Protein AF-A0A6G3UIH2-F1 (afdb_monomer)

Radius of gyration: 20.32 Å; Cα contacts (8 Å, |Δi|>4): 307; chains: 1; bounding box: 56×36×64 Å

Secondary structure (DSSP, 8-state):
---HHHHHHHHHHHHHHHTTS-SEEEEEEEE----SGGGTT--S---EEEEEEEE-TT--BHHHHHHHHHHHHHHHHTTTTS-HHHHHHHH-----TTS-SS-SEEEEEEE--STTSPEEETTEEE----PPPSS-SSSEEEEEEEEE-TT--EEEEEEEEEE-TTT--HHHHHHHHHHHHHHHHHHHH-TTSB--HHHHS-HHHHHHHHHHHHHHHHHHHHHHHHHHHHT-

Sequence (232 aa):
GASMLMVLQAALALALRAAGCGERVAVGTPVAGRDDEALGALVGFFVNTLVLPTDTSGDPAFAELLERVRDTDFAAYAHQGLPFDLLVEHLNPPRTPGVHPLFQTMLTLVTAAPDDAPFPFGGLTGRFRADGPATTKFDLTAACVEHRDADGTPTGLDLGLEYARDVLDEATARLLLGSLERALRAAAEEPEAPIADAALLGPDDRRSLDERRERVAALAARQAADAEAAAR

Foldseek 3Di:
DFDPLLLLVLLLLLLCVLLPVNQKAKEKEKDQQPPDPVCPPDDDRRIAIFIQIQGRPPLAFLLVSSVVSRVRVVVRVVVRNDHPVVVCVVVVADDDPPADRRHQEYEYEDEDDVQQDFDDDDPDTDHDDPPDDPDDPGQKYWYKYFYADPVRHTDDMDTDIDHDCVNDDPLVRVLSRQLSVQSSVSCVPPRRDRDDSCSSGPPVRNVVSVVVVVVVVVVVVVVVVVVVVVVD

Solvent-accessible surface area (backbone atoms only — not comparable to full-atom values): 13387 Å² total; per-residue (Å²): 140,80,54,72,64,44,53,51,48,47,18,44,48,51,21,40,31,51,74,66,64,45,48,62,41,43,35,29,34,76,40,68,64,55,88,50,77,86,47,70,86,58,91,75,94,44,69,34,52,48,73,46,71,39,70,58,63,85,56,44,20,45,52,59,37,41,51,54,39,44,56,47,47,53,58,45,59,77,48,59,86,56,54,43,69,59,53,49,62,70,68,57,59,84,87,49,92,98,55,62,79,82,40,51,35,37,46,47,78,44,68,58,64,72,56,74,46,74,41,80,55,87,97,45,75,42,62,67,78,81,72,74,77,94,67,65,94,42,57,31,31,42,44,32,35,39,34,52,50,98,89,64,50,79,74,51,72,49,83,42,79,48,54,28,74,93,81,43,52,71,69,60,52,52,52,43,51,53,9,26,52,42,36,49,49,40,49,74,76,45,27,82,45,60,59,55,50,67,77,38,40,51,75,66,58,48,50,54,50,50,55,49,52,54,52,52,53,53,50,52,54,49,53,52,51,52,53,55,59,74,74,108

pLDDT: mean 90.2, std 8.67, range [55.06, 98.56]

Mean predicted aligned error: 6.24 Å

Nearest PDB structures (foldseek):
  6ozv-assembly1_A  TM=8.732E-01  e=2.044E-16  Eleftheria terrae
  6p4u-assembly1_A  TM=8.595E-01  e=8.125E-16  Eleftheria terrae
  6p3i-assembly1_A  TM=8.662E-01  e=1.620E-15  Eleftheria terrae
  6oyf-assembly1_A  TM=8.272E-01  e=4.620E-16  Eleftheria terrae
  8qnf-assembly1_A  TM=8.415E-01  e=4.793E-14  Streptomyces regensis

Structure (mmCIF, N/CA/C/O backbone):
data_AF-A0A6G3UIH2-F1
#
_entry.id   AF-A0A6G3UIH2-F1
#
loop_
_atom_site.group_PDB
_atom_site.id
_atom_site.type_symbol
_atom_site.label_atom_id
_atom_site.label_alt_id
_atom_site.label_comp_id
_atom_site.label_asym_id
_atom_site.label_entity_id
_atom_site.label_seq_id
_atom_site.pdbx_PDB_ins_code
_atom_site.Cartn_x
_atom_site.Cartn_y
_atom_site.Cartn_z
_atom_site.occupancy
_atom_site.B_iso_or_equiv
_atom_site.auth_seq_id
_atom_site.auth_comp_id
_atom_site.auth_asym_id
_atom_site.auth_atom_id
_atom_site.pdbx_PDB_model_num
ATOM 1 N N . GLY A 1 1 ? 17.680 -11.290 -5.704 1.00 77.06 1 GLY A N 1
ATOM 2 C CA . GLY A 1 1 ? 17.342 -9.885 -5.986 1.00 77.06 1 GLY A CA 1
ATOM 3 C C . GLY A 1 1 ? 15.864 -9.677 -5.748 1.00 77.06 1 GLY A C 1
ATOM 4 O O . GLY A 1 1 ? 15.120 -10.641 -5.905 1.00 77.06 1 GLY A O 1
ATOM 5 N N . ALA A 1 2 ? 15.474 -8.472 -5.341 1.00 92.31 2 ALA A N 1
ATOM 6 C CA . ALA A 1 2 ? 14.085 -8.045 -5.172 1.00 92.31 2 ALA A CA 1
ATOM 7 C C . ALA A 1 2 ? 13.686 -7.083 -6.305 1.00 92.31 2 ALA A C 1
ATOM 9 O O . ALA A 1 2 ? 14.562 -6.486 -6.935 1.00 92.31 2 ALA A O 1
ATOM 10 N N . SER A 1 3 ? 12.388 -6.959 -6.587 1.00 94.69 3 SER A N 1
ATOM 11 C CA . SER A 1 3 ? 11.860 -6.007 -7.573 1.00 94.69 3 SER A CA 1
ATOM 12 C C . SER A 1 3 ? 11.557 -4.645 -6.934 1.00 94.69 3 SER A C 1
ATOM 14 O O . SER A 1 3 ? 11.437 -4.534 -5.715 1.00 94.69 3 SER A O 1
ATOM 16 N N . MET A 1 4 ? 11.376 -3.605 -7.756 1.00 95.94 4 MET A N 1
ATOM 17 C CA . MET A 1 4 ? 10.928 -2.291 -7.272 1.00 95.94 4 MET A CA 1
ATOM 18 C C . MET A 1 4 ? 9.543 -2.360 -6.604 1.00 95.94 4 MET A C 1
ATOM 20 O O . MET A 1 4 ? 9.305 -1.680 -5.612 1.00 95.94 4 MET A O 1
ATOM 24 N N . LEU A 1 5 ? 8.649 -3.231 -7.089 1.00 96.88 5 LEU A N 1
ATOM 25 C CA . LEU A 1 5 ? 7.345 -3.454 -6.458 1.00 96.88 5 LEU A CA 1
ATOM 26 C C . LEU A 1 5 ? 7.498 -3.989 -5.024 1.00 96.88 5 LEU A C 1
ATOM 28 O O . LEU A 1 5 ? 6.835 -3.484 -4.126 1.00 96.88 5 LEU A O 1
ATOM 32 N N . MET A 1 6 ? 8.419 -4.935 -4.794 1.00 98.12 6 MET A N 1
ATOM 33 C CA . MET A 1 6 ? 8.710 -5.467 -3.452 1.00 98.12 6 MET A CA 1
ATOM 34 C C . MET A 1 6 ? 9.247 -4.372 -2.513 1.00 98.12 6 MET A C 1
ATOM 36 O O . MET A 1 6 ? 8.866 -4.309 -1.346 1.00 98.12 6 MET A O 1
ATOM 40 N N . VAL A 1 7 ? 10.099 -3.474 -3.022 1.00 98.00 7 VAL A N 1
ATOM 41 C CA . VAL A 1 7 ? 10.613 -2.319 -2.259 1.00 98.00 7 VAL A CA 1
ATOM 42 C C . VAL A 1 7 ? 9.475 -1.365 -1.884 1.00 98.00 7 VAL A C 1
ATOM 44 O O . VAL A 1 7 ? 9.349 -0.976 -0.722 1.00 98.00 7 VAL A O 1
ATOM 47 N N . LEU A 1 8 ? 8.608 -1.030 -2.841 1.00 98.38 8 LEU A N 1
ATOM 48 C CA . LEU A 1 8 ? 7.433 -0.186 -2.617 1.00 98.38 8 LEU A CA 1
ATOM 49 C C . LEU A 1 8 ? 6.442 -0.811 -1.631 1.00 98.38 8 LEU A C 1
ATOM 51 O O . LEU A 1 8 ? 5.919 -0.107 -0.772 1.00 98.38 8 LEU A O 1
ATOM 55 N N . GLN A 1 9 ? 6.215 -2.121 -1.710 1.00 98.44 9 GLN A N 1
ATOM 56 C CA . GLN A 1 9 ? 5.353 -2.854 -0.785 1.00 98.44 9 GLN A CA 1
ATOM 57 C C . GLN A 1 9 ? 5.894 -2.823 0.643 1.00 98.44 9 GLN A C 1
ATOM 59 O O . GLN A 1 9 ? 5.139 -2.519 1.565 1.00 98.44 9 GLN A O 1
ATOM 64 N N . ALA A 1 10 ? 7.191 -3.084 0.831 1.00 98.25 10 ALA A N 1
ATOM 65 C CA . ALA A 1 10 ? 7.836 -2.995 2.140 1.00 98.25 10 ALA A CA 1
ATOM 66 C C . ALA A 1 10 ? 7.712 -1.577 2.727 1.00 98.25 10 ALA A C 1
ATOM 68 O O . ALA A 1 10 ? 7.301 -1.406 3.875 1.00 98.25 10 ALA A O 1
ATOM 69 N N . ALA A 1 11 ? 7.995 -0.551 1.919 1.00 98.25 11 ALA A N 1
ATOM 70 C CA . ALA A 1 11 ? 7.904 0.843 2.340 1.00 98.25 11 ALA A CA 1
ATOM 71 C C . ALA A 1 11 ? 6.459 1.277 2.658 1.00 98.25 11 ALA A C 1
ATOM 73 O O . ALA A 1 11 ? 6.220 1.963 3.654 1.00 98.25 11 ALA A O 1
ATOM 74 N N . LEU A 1 12 ? 5.481 0.836 1.860 1.00 98.56 12 LEU A N 1
ATOM 75 C CA . LEU A 1 12 ? 4.061 1.091 2.099 1.00 98.56 12 LEU A CA 1
ATOM 76 C C . LEU A 1 12 ? 3.574 0.396 3.372 1.00 98.56 12 LEU A C 1
ATOM 78 O O . LEU A 1 12 ? 2.852 1.004 4.159 1.00 98.56 12 LEU A O 1
ATOM 82 N N . ALA A 1 13 ? 3.997 -0.846 3.613 1.00 98.25 13 ALA A N 1
ATOM 83 C CA . ALA A 1 13 ? 3.649 -1.569 4.829 1.00 98.25 13 ALA A CA 1
ATOM 84 C C . ALA A 1 13 ? 4.191 -0.871 6.082 1.00 98.25 13 ALA A C 1
ATOM 86 O O . ALA A 1 13 ? 3.455 -0.706 7.053 1.00 98.25 13 ALA A O 1
ATOM 87 N N . LEU A 1 14 ? 5.432 -0.379 6.036 1.00 97.94 14 LEU A N 1
ATOM 88 C CA . LEU A 1 14 ? 6.018 0.431 7.106 1.00 97.94 14 LEU A CA 1
ATOM 89 C C . LEU A 1 14 ? 5.253 1.745 7.332 1.00 97.94 14 LEU A C 1
ATOM 91 O O . LEU A 1 14 ? 4.994 2.117 8.476 1.00 97.94 14 LEU A O 1
ATOM 95 N N . ALA A 1 15 ? 4.835 2.430 6.264 1.00 97.62 15 ALA A N 1
ATOM 96 C CA . ALA A 1 15 ? 4.034 3.648 6.380 1.00 97.62 15 ALA A CA 1
ATOM 97 C C . ALA A 1 15 ? 2.657 3.393 7.022 1.00 97.62 15 ALA A C 1
ATOM 99 O O . ALA A 1 15 ? 2.225 4.148 7.896 1.00 97.62 15 ALA A O 1
ATOM 100 N N . LEU A 1 16 ? 1.985 2.306 6.634 1.00 97.25 16 LEU A N 1
ATOM 101 C CA . LEU A 1 16 ? 0.711 1.885 7.222 1.00 97.25 16 LEU A CA 1
ATOM 102 C C . LEU A 1 16 ? 0.876 1.467 8.690 1.00 97.25 16 LEU A C 1
ATOM 104 O O . LEU A 1 16 ? 0.070 1.857 9.537 1.00 97.25 16 LEU A O 1
ATOM 108 N N . ARG A 1 17 ? 1.943 0.725 9.011 1.00 96.31 17 ARG A N 1
ATOM 109 C CA . ARG A 1 17 ? 2.294 0.346 10.385 1.00 96.31 17 ARG A CA 1
ATOM 110 C C . ARG A 1 17 ? 2.466 1.586 11.260 1.00 96.31 17 ARG A C 1
ATOM 112 O O . ARG A 1 17 ? 1.792 1.697 12.284 1.00 96.31 17 ARG A O 1
ATOM 119 N N . ALA A 1 18 ? 3.279 2.549 10.822 1.00 95.56 18 ALA A N 1
ATOM 120 C CA . ALA A 1 18 ? 3.505 3.794 11.550 1.00 95.56 18 ALA A CA 1
ATOM 121 C C . ALA A 1 18 ? 2.199 4.582 11.756 1.00 95.56 18 ALA A C 1
ATOM 123 O O . ALA A 1 18 ? 1.990 5.188 12.810 1.00 95.56 18 ALA A O 1
ATOM 124 N N . ALA A 1 19 ? 1.290 4.534 10.777 1.00 94.88 19 ALA A N 1
ATOM 125 C CA . ALA A 1 19 ? -0.038 5.133 10.864 1.00 94.88 19 ALA A CA 1
ATOM 126 C C . ALA A 1 19 ? -1.035 4.341 11.735 1.00 94.88 19 ALA A C 1
ATOM 128 O O . ALA A 1 19 ? -2.177 4.778 11.912 1.00 94.88 19 ALA A O 1
ATOM 129 N N . GLY A 1 20 ? -0.617 3.225 12.336 1.00 92.94 20 GLY A N 1
ATOM 130 C CA . GLY A 1 20 ? -1.398 2.428 13.281 1.00 92.94 20 GLY A CA 1
ATOM 131 C C . GLY A 1 20 ? -2.280 1.355 12.645 1.00 92.94 20 GLY A C 1
ATOM 132 O O . GLY A 1 20 ? -3.221 0.902 13.292 1.00 92.94 20 GLY A O 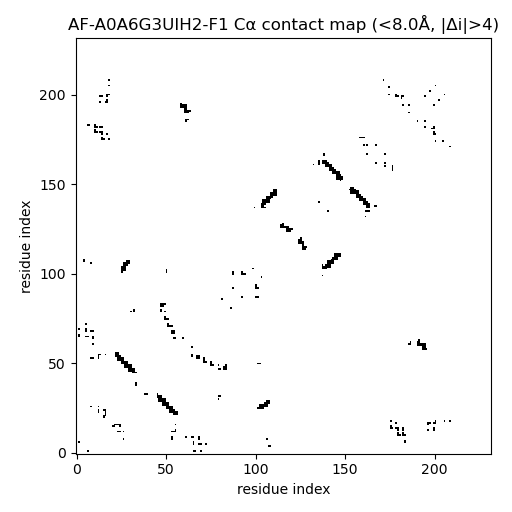1
ATOM 133 N N . CYS A 1 21 ? -1.999 0.928 11.411 1.00 93.31 21 CYS A N 1
ATOM 134 C CA . CYS A 1 21 ? -2.721 -0.169 10.750 1.00 93.31 21 CYS A CA 1
ATOM 135 C C . CYS A 1 21 ? -2.316 -1.571 11.252 1.00 93.31 21 CYS A C 1
ATOM 137 O O . CYS A 1 21 ? -2.835 -2.570 10.760 1.00 93.31 21 CYS A O 1
ATOM 139 N N . GLY A 1 22 ? -1.415 -1.648 12.236 1.00 94.25 22 GLY A N 1
ATOM 140 C CA . GLY A 1 22 ? -0.888 -2.894 12.786 1.00 94.25 22 GLY A CA 1
ATOM 141 C C . GLY A 1 22 ? 0.366 -3.384 12.063 1.00 94.25 22 GLY A C 1
ATOM 142 O O . GLY A 1 22 ? 0.803 -2.812 11.069 1.00 94.25 22 GLY A O 1
ATOM 143 N N . GLU A 1 23 ? 0.962 -4.450 12.594 1.00 95.56 23 GLU A N 1
ATOM 144 C CA . GLU A 1 23 ? 2.227 -5.002 12.089 1.00 95.56 23 GLU A CA 1
ATOM 145 C C . GLU A 1 23 ? 2.049 -5.968 10.914 1.00 95.56 23 GLU A C 1
ATOM 147 O O . GLU A 1 23 ? 3.027 -6.379 10.300 1.00 95.56 23 GLU A O 1
ATOM 152 N N . ARG A 1 24 ? 0.812 -6.358 10.597 1.00 95.88 24 ARG A N 1
ATOM 153 C CA . ARG A 1 24 ? 0.517 -7.266 9.491 1.00 95.88 24 ARG A CA 1
ATOM 154 C C . ARG A 1 24 ? -0.563 -6.671 8.611 1.00 95.88 24 ARG A C 1
ATOM 156 O O . ARG A 1 24 ? -1.725 -6.616 9.005 1.00 95.88 24 ARG A O 1
ATOM 163 N N . VAL A 1 25 ? -0.172 -6.246 7.417 1.00 95.44 25 VAL A N 1
ATOM 164 C CA . VAL A 1 25 ? -1.053 -5.559 6.469 1.00 95.44 25 VAL A CA 1
ATOM 165 C C . VAL A 1 25 ? -1.169 -6.358 5.179 1.00 95.44 25 VAL A C 1
ATOM 167 O O . VAL A 1 25 ? -0.185 -6.900 4.685 1.00 95.44 25 VAL A O 1
ATOM 170 N N . ALA A 1 26 ? -2.378 -6.455 4.633 1.00 96.06 26 ALA A N 1
ATOM 171 C CA . ALA A 1 26 ? -2.609 -7.056 3.326 1.00 96.06 26 ALA A CA 1
ATOM 172 C C . ALA A 1 26 ? -2.659 -5.950 2.269 1.00 96.06 26 ALA A C 1
ATOM 174 O O . ALA A 1 26 ? -3.475 -5.033 2.373 1.00 96.06 26 ALA A O 1
ATOM 175 N N . VAL A 1 27 ? -1.794 -6.045 1.259 1.00 97.19 27 VAL A N 1
ATOM 176 C CA . VAL A 1 27 ? -1.760 -5.116 0.124 1.00 97.19 27 VAL A CA 1
ATOM 177 C C . VAL A 1 27 ? -2.192 -5.863 -1.131 1.00 97.19 27 VAL A C 1
ATOM 179 O O . VAL A 1 27 ? -1.693 -6.949 -1.413 1.00 97.19 27 VAL A O 1
ATOM 182 N N . GLY A 1 28 ? -3.147 -5.308 -1.870 1.00 97.31 28 GLY A N 1
ATOM 183 C CA . GLY A 1 28 ? -3.515 -5.823 -3.184 1.00 97.31 28 GLY A CA 1
ATOM 184 C C . GLY A 1 28 ? -2.550 -5.331 -4.258 1.00 97.31 28 GLY A C 1
ATOM 185 O O . GLY A 1 28 ? -2.079 -4.197 -4.183 1.00 97.31 28 GLY A O 1
ATOM 186 N N . THR A 1 29 ? -2.293 -6.136 -5.287 1.00 96.56 29 THR A N 1
ATOM 187 C CA . THR A 1 29 ? -1.627 -5.666 -6.510 1.00 96.56 29 THR A CA 1
ATOM 188 C C . THR A 1 29 ? -2.244 -6.314 -7.754 1.00 96.56 29 THR A C 1
ATOM 190 O O . THR A 1 29 ? -2.587 -7.504 -7.712 1.00 96.56 29 THR A O 1
ATOM 193 N N . PRO A 1 30 ? -2.446 -5.570 -8.858 1.00 93.62 30 PRO A N 1
ATOM 194 C CA . PRO A 1 30 ? -2.959 -6.151 -10.086 1.00 93.62 30 PRO A CA 1
ATOM 195 C C . PRO A 1 30 ? -1.848 -6.898 -10.829 1.00 93.62 30 PRO A C 1
ATOM 197 O O . PRO A 1 30 ? -0.724 -6.417 -10.953 1.00 93.62 30 PRO A O 1
ATOM 200 N N . VAL A 1 31 ? -2.195 -8.039 -11.413 1.00 89.62 31 VAL A N 1
ATOM 201 C CA . VAL A 1 31 ? -1.352 -8.761 -12.371 1.00 89.62 31 VAL A CA 1
ATOM 202 C C . VAL A 1 31 ? -2.085 -8.882 -13.698 1.00 89.62 31 VAL A C 1
ATOM 204 O O . VAL A 1 31 ? -3.308 -9.008 -13.735 1.00 89.62 31 VAL A O 1
ATOM 207 N N . ALA A 1 32 ? -1.350 -8.826 -14.810 1.00 82.94 32 ALA A N 1
ATOM 208 C CA . ALA A 1 32 ? -1.950 -8.756 -16.143 1.00 82.94 32 ALA A CA 1
ATOM 209 C C . ALA A 1 32 ? -2.815 -9.980 -16.494 1.00 82.94 32 ALA A C 1
ATOM 211 O O . ALA A 1 32 ? -3.717 -9.846 -17.321 1.00 82.94 32 ALA A O 1
ATOM 212 N N . GLY A 1 33 ? -2.525 -11.147 -15.899 1.00 74.81 33 GLY A N 1
ATOM 213 C CA . GLY A 1 33 ? -3.215 -12.412 -16.175 1.00 74.81 33 GLY A CA 1
ATOM 214 C C . GLY A 1 33 ? -3.071 -12.872 -17.629 1.00 74.81 33 GLY A C 1
ATOM 215 O O . GLY A 1 33 ? -3.969 -13.504 -18.180 1.00 74.81 33 GLY A O 1
ATOM 216 N N . ARG A 1 34 ? -1.949 -12.514 -18.270 1.00 77.94 34 ARG A N 1
ATOM 217 C CA . ARG A 1 34 ? -1.616 -12.837 -19.668 1.00 77.94 34 ARG A CA 1
ATOM 218 C C . ARG A 1 34 ? -0.430 -13.799 -19.745 1.00 77.94 34 ARG A C 1
ATOM 220 O O . ARG A 1 34 ? 0.505 -13.566 -20.502 1.00 77.94 34 ARG A O 1
ATOM 227 N N . ASP A 1 35 ? -0.463 -14.851 -18.934 1.00 70.38 35 ASP A N 1
ATOM 228 C CA . ASP A 1 35 ? 0.632 -15.830 -18.860 1.00 70.38 35 ASP A CA 1
ATOM 229 C C . ASP A 1 35 ? 0.720 -16.706 -20.127 1.00 70.38 35 ASP A C 1
ATOM 231 O O . ASP A 1 35 ? 1.763 -17.293 -20.408 1.00 70.38 35 ASP A O 1
ATOM 235 N N . ASP A 1 36 ? -0.362 -16.769 -20.911 1.00 72.94 36 ASP A N 1
ATOM 236 C CA . ASP A 1 36 ? -0.392 -17.397 -22.233 1.00 72.94 36 ASP A CA 1
ATOM 237 C C . ASP A 1 36 ? -0.076 -16.362 -23.327 1.00 72.94 36 ASP A C 1
ATOM 239 O O . ASP A 1 36 ? -0.746 -15.331 -23.455 1.00 72.94 36 ASP A O 1
ATOM 243 N N . GLU A 1 37 ? 0.929 -16.661 -24.151 1.00 71.56 37 GLU A N 1
ATOM 244 C CA . GLU A 1 37 ? 1.383 -15.826 -25.267 1.00 71.56 37 GLU A CA 1
ATOM 245 C C . GLU A 1 37 ? 0.250 -15.506 -26.262 1.00 71.56 37 GLU A C 1
ATOM 247 O O . GLU A 1 37 ? 0.200 -14.405 -26.820 1.00 71.56 37 GLU A O 1
ATOM 252 N N . ALA A 1 38 ? -0.728 -16.408 -26.420 1.00 74.44 38 ALA A N 1
ATOM 253 C CA . ALA A 1 38 ? -1.896 -16.201 -27.276 1.00 74.44 38 ALA A CA 1
ATOM 254 C C . ALA A 1 38 ? -2.802 -15.046 -26.804 1.00 74.44 38 ALA A C 1
ATOM 256 O O . ALA A 1 38 ? -3.567 -14.493 -27.598 1.00 74.44 38 ALA A O 1
ATOM 257 N N . LEU A 1 39 ? -2.714 -14.653 -25.528 1.00 75.44 39 LEU A N 1
ATOM 258 C CA . LEU A 1 39 ? -3.522 -13.582 -24.935 1.00 75.44 39 LEU A CA 1
ATOM 259 C C . LEU A 1 39 ? -2.884 -12.194 -25.085 1.00 75.44 39 LEU A C 1
ATOM 261 O O . LEU A 1 39 ? -3.544 -11.185 -2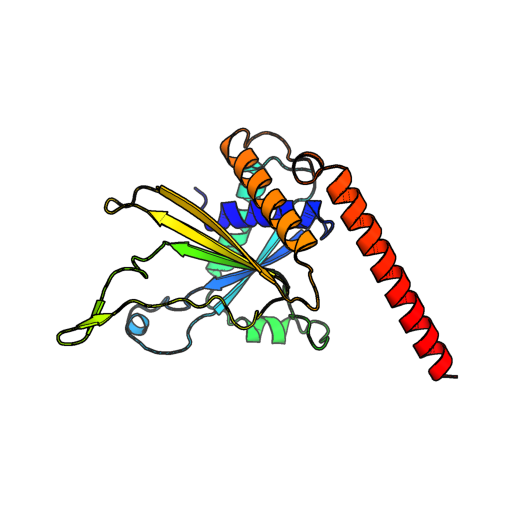4.827 1.00 75.44 39 LEU A O 1
ATOM 265 N N . GLY A 1 40 ? -1.626 -12.110 -25.532 1.00 70.06 40 GLY A N 1
ATOM 266 C CA . GLY A 1 40 ? -0.871 -10.855 -25.592 1.00 70.06 40 GLY A CA 1
ATOM 267 C C . GLY A 1 40 ? -1.536 -9.767 -26.443 1.00 70.06 40 GLY A C 1
ATOM 268 O O . GLY A 1 40 ? -1.587 -8.608 -26.031 1.00 70.06 40 GLY A O 1
ATOM 269 N N . ALA A 1 41 ? -2.104 -10.139 -27.593 1.00 74.06 41 ALA A N 1
ATOM 270 C CA . ALA A 1 41 ? -2.751 -9.214 -28.530 1.00 74.06 41 ALA A CA 1
ATOM 271 C C . ALA A 1 41 ? -4.274 -9.080 -28.336 1.00 74.06 41 ALA A C 1
ATOM 273 O O . ALA A 1 41 ? -4.925 -8.335 -29.072 1.00 74.06 41 ALA A O 1
ATOM 274 N N . LEU A 1 42 ? -4.863 -9.797 -27.373 1.00 78.69 42 LEU A N 1
ATOM 275 C CA . LEU A 1 42 ? -6.311 -9.832 -27.199 1.00 78.69 42 LEU A CA 1
ATOM 276 C C . LEU A 1 42 ? -6.812 -8.637 -26.374 1.00 78.69 42 LEU A C 1
ATOM 278 O O . LEU A 1 42 ? -6.268 -8.286 -25.323 1.00 78.69 42 LEU A O 1
ATOM 282 N N . VAL A 1 43 ? -7.897 -8.022 -26.847 1.00 79.25 43 VAL A N 1
ATOM 283 C CA . VAL A 1 43 ? -8.628 -6.986 -26.110 1.00 79.25 43 VAL A CA 1
ATOM 284 C C . VAL A 1 43 ? -9.692 -7.667 -25.250 1.00 79.25 43 VAL A C 1
ATOM 286 O O . VAL A 1 43 ? -10.635 -8.256 -25.773 1.00 79.25 43 VAL A O 1
ATOM 289 N N . GLY A 1 44 ? -9.535 -7.596 -23.929 1.00 74.81 44 GLY A N 1
ATOM 290 C CA . GLY A 1 44 ? -10.432 -8.212 -22.949 1.00 74.81 44 GLY A CA 1
ATOM 291 C C . GLY A 1 44 ? -9.977 -7.952 -21.510 1.00 74.81 44 GLY A C 1
ATOM 292 O O . GLY A 1 44 ? -8.910 -7.374 -21.286 1.00 74.81 44 GLY A O 1
ATOM 293 N N . PHE A 1 45 ? -10.794 -8.355 -20.533 1.00 75.88 45 PHE A N 1
ATOM 294 C CA . PHE A 1 45 ? -10.495 -8.197 -19.108 1.00 75.88 45 PHE A CA 1
ATOM 295 C C . PHE A 1 45 ? -9.782 -9.444 -18.572 1.00 75.88 45 PHE A C 1
ATOM 297 O O . PHE A 1 45 ? -10.418 -10.466 -18.335 1.00 75.88 45 PHE A O 1
ATOM 304 N N . PHE A 1 46 ? -8.460 -9.345 -18.416 1.00 79.62 46 PHE A N 1
ATOM 305 C CA . PHE A 1 46 ? -7.590 -10.442 -17.959 1.00 79.62 46 PHE A CA 1
ATOM 306 C C . PHE A 1 46 ? -6.920 -10.160 -16.612 1.00 79.62 46 PHE A C 1
ATOM 308 O O . PHE A 1 46 ? -6.276 -11.040 -16.054 1.00 79.62 46 PHE A O 1
ATOM 315 N N . VAL A 1 47 ? -7.069 -8.938 -16.089 1.00 83.69 47 VAL A N 1
ATOM 316 C CA . VAL A 1 47 ? -6.405 -8.521 -14.854 1.00 83.69 47 VAL A CA 1
ATOM 317 C C . VAL A 1 47 ? -6.904 -9.376 -13.695 1.00 83.69 47 VAL A C 1
ATOM 319 O O . VAL A 1 47 ? -8.098 -9.389 -13.401 1.00 83.69 47 VAL A O 1
ATOM 322 N N . ASN A 1 48 ? -5.976 -10.047 -13.022 1.00 91.00 48 ASN A N 1
ATOM 323 C CA . ASN A 1 48 ? -6.223 -10.697 -11.743 1.00 91.00 48 ASN A CA 1
ATOM 324 C C . ASN A 1 48 ? -5.631 -9.842 -10.613 1.00 91.00 48 ASN A C 1
ATOM 326 O O . ASN A 1 48 ? -4.845 -8.927 -10.859 1.00 91.00 48 ASN A O 1
ATOM 330 N N . THR A 1 49 ? -6.015 -10.114 -9.369 1.00 94.19 49 THR A N 1
ATOM 331 C CA . THR A 1 49 ? -5.488 -9.410 -8.193 1.00 94.19 49 THR A CA 1
ATOM 332 C C . THR A 1 49 ? -4.827 -10.394 -7.245 1.00 94.19 49 THR A C 1
ATOM 334 O O . THR A 1 49 ? -5.444 -11.383 -6.852 1.00 94.19 49 THR A O 1
ATOM 337 N N . LEU A 1 50 ? -3.590 -10.101 -6.849 1.00 96.00 50 LEU A N 1
ATOM 338 C CA . LEU A 1 50 ? -2.901 -10.821 -5.782 1.00 96.00 50 LEU A CA 1
ATOM 339 C C . LEU A 1 50 ? -3.053 -10.062 -4.469 1.00 96.00 50 LEU A C 1
ATOM 341 O O . LEU A 1 50 ? -3.039 -8.833 -4.450 1.00 96.00 50 LEU A O 1
ATOM 345 N N . VAL A 1 51 ? -3.187 -10.809 -3.376 1.00 96.75 51 VAL A N 1
ATOM 346 C CA . VAL A 1 51 ? -3.164 -10.275 -2.012 1.00 96.75 51 VAL A CA 1
ATOM 347 C C . VAL A 1 51 ? -1.820 -10.638 -1.408 1.00 96.75 51 VAL A C 1
ATOM 349 O O . VAL A 1 51 ? -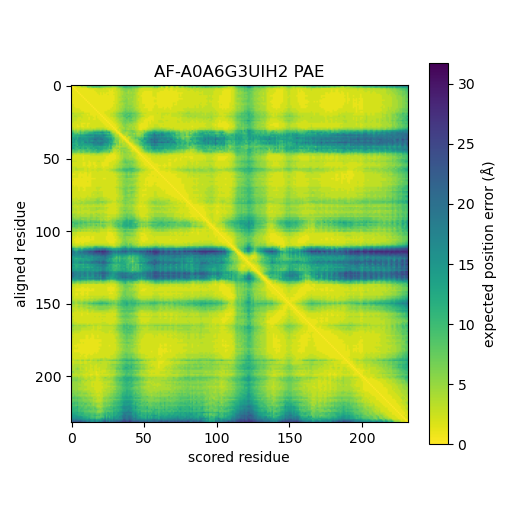1.474 -11.817 -1.366 1.00 96.75 51 VAL A O 1
ATOM 352 N N . LEU A 1 52 ? -1.081 -9.635 -0.945 1.00 96.69 52 LEU A N 1
ATOM 353 C CA . LEU A 1 52 ? 0.292 -9.755 -0.471 1.00 96.69 52 LEU A CA 1
ATOM 354 C C . LEU A 1 52 ? 0.351 -9.382 1.022 1.00 96.69 52 LEU A C 1
ATOM 356 O O . LEU A 1 52 ? 0.426 -8.198 1.372 1.00 96.69 52 LEU A O 1
ATOM 360 N N . PRO A 1 53 ? 0.241 -10.367 1.937 1.00 95.56 53 PRO A N 1
ATOM 361 C CA . PRO A 1 53 ? 0.376 -10.134 3.369 1.00 95.56 53 PRO A CA 1
ATOM 362 C C . PRO A 1 53 ? 1.815 -9.749 3.708 1.00 95.56 53 PRO A C 1
ATOM 364 O O . PRO A 1 53 ? 2.729 -10.543 3.531 1.00 95.56 53 PRO A O 1
ATOM 367 N N . THR A 1 5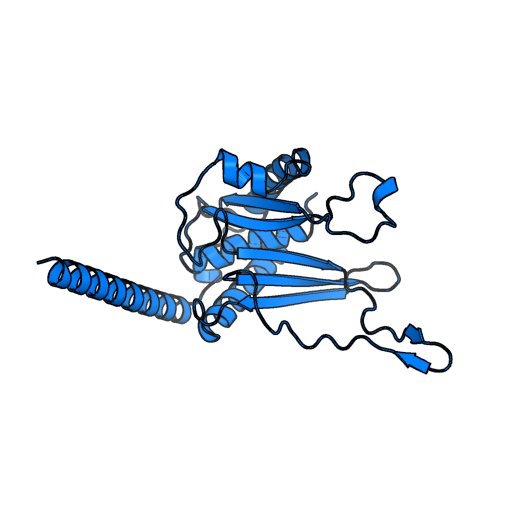4 ? 2.018 -8.558 4.250 1.00 96.62 54 THR A N 1
ATOM 368 C CA . THR A 1 54 ? 3.337 -8.074 4.659 1.00 96.62 54 THR A CA 1
ATOM 369 C C . THR A 1 54 ? 3.409 -7.995 6.177 1.00 96.62 54 THR A C 1
ATOM 371 O O . THR A 1 54 ? 2.537 -7.398 6.807 1.00 96.62 54 THR A O 1
ATOM 374 N N . ASP A 1 55 ? 4.433 -8.622 6.757 1.00 96.81 55 ASP A N 1
ATOM 375 C CA . ASP A 1 55 ? 4.638 -8.737 8.203 1.00 96.81 55 ASP A CA 1
ATOM 376 C C . ASP A 1 55 ? 5.856 -7.916 8.654 1.00 96.81 55 ASP A C 1
ATOM 378 O O . ASP A 1 55 ? 7.015 -8.298 8.456 1.00 96.81 55 ASP A O 1
ATOM 382 N N . THR A 1 56 ? 5.570 -6.771 9.265 1.00 96.81 56 THR A N 1
ATOM 383 C CA . THR A 1 56 ? 6.540 -5.806 9.790 1.00 96.81 56 THR A CA 1
ATOM 384 C C . THR A 1 56 ? 6.824 -6.003 11.283 1.00 96.81 56 THR A C 1
ATOM 386 O O . THR A 1 56 ? 7.367 -5.095 11.914 1.00 96.81 56 THR A O 1
ATOM 389 N N . SER A 1 57 ? 6.422 -7.134 11.874 1.00 95.25 57 SER A N 1
ATOM 390 C CA . SER A 1 57 ? 6.625 -7.402 13.302 1.00 95.25 57 SER A CA 1
ATOM 391 C C . SER A 1 57 ? 8.106 -7.511 13.676 1.00 95.25 57 SER A C 1
ATOM 393 O O . SER A 1 57 ? 8.947 -7.970 12.889 1.00 95.25 57 SER A O 1
ATOM 395 N N . GLY A 1 58 ? 8.414 -7.097 14.909 1.00 93.38 58 GLY A N 1
ATOM 396 C CA . GLY A 1 58 ? 9.752 -7.200 15.495 1.00 93.38 58 GLY A CA 1
ATOM 397 C C . GLY A 1 58 ? 10.734 -6.099 15.094 1.00 93.38 58 GLY A C 1
ATOM 398 O O . GLY A 1 58 ? 11.932 -6.323 15.218 1.00 93.38 58 GLY A O 1
ATOM 399 N N . ASP A 1 59 ? 10.248 -4.945 14.623 1.00 91.31 59 ASP A N 1
ATOM 400 C CA . ASP A 1 59 ? 11.077 -3.790 14.236 1.00 91.31 59 ASP A CA 1
ATOM 401 C C . ASP A 1 59 ? 12.234 -4.141 13.279 1.00 91.31 59 ASP A C 1
ATOM 403 O O . ASP A 1 59 ? 13.394 -3.849 13.581 1.00 91.31 59 ASP A O 1
ATOM 407 N N . PRO A 1 60 ? 11.944 -4.781 12.128 1.00 95.19 60 PRO A N 1
ATOM 408 C CA . PRO A 1 60 ? 12.988 -5.253 11.230 1.00 95.19 60 PRO A CA 1
ATOM 409 C C . PRO A 1 60 ? 13.766 -4.094 10.599 1.00 95.19 60 PRO A C 1
ATOM 411 O O . PRO A 1 60 ? 13.247 -2.986 10.407 1.00 95.19 60 PRO A O 1
ATOM 414 N N . ALA A 1 61 ? 15.002 -4.385 10.198 1.00 96.94 61 ALA A N 1
ATOM 415 C CA . ALA A 1 61 ? 15.694 -3.555 9.220 1.00 96.94 61 ALA A CA 1
ATOM 416 C C . ALA A 1 61 ? 14.975 -3.612 7.859 1.00 96.94 61 ALA A C 1
ATOM 418 O O . ALA A 1 61 ? 14.223 -4.553 7.575 1.00 96.94 61 ALA A O 1
ATOM 419 N N . PHE A 1 62 ? 15.209 -2.630 6.982 1.00 97.50 62 PHE A N 1
ATOM 420 C CA . PHE A 1 62 ? 14.576 -2.647 5.657 1.00 97.50 62 PHE A CA 1
ATOM 421 C C . PHE A 1 62 ? 14.985 -3.884 4.850 1.00 97.50 62 PHE A C 1
ATOM 423 O O . PHE A 1 62 ? 14.139 -4.499 4.203 1.00 97.50 62 PHE A O 1
ATOM 430 N N . ALA A 1 63 ? 16.263 -4.266 4.910 1.00 97.38 63 ALA A N 1
ATOM 431 C CA . ALA A 1 63 ? 16.788 -5.443 4.224 1.00 97.38 63 ALA A CA 1
ATOM 432 C C . ALA A 1 63 ? 16.067 -6.728 4.665 1.00 97.38 63 ALA A C 1
ATOM 434 O O . ALA A 1 63 ? 15.599 -7.493 3.823 1.00 97.38 63 ALA A O 1
ATOM 435 N N . GLU A 1 64 ? 15.883 -6.914 5.974 1.00 97.38 64 GLU A N 1
ATOM 436 C CA . GLU A 1 64 ? 15.168 -8.065 6.538 1.00 97.38 64 GLU A CA 1
ATOM 437 C C . GLU A 1 64 ? 13.693 -8.086 6.117 1.00 97.38 64 GLU A C 1
ATOM 439 O O . GLU A 1 64 ? 13.152 -9.133 5.755 1.00 97.38 64 GLU A O 1
ATOM 444 N N . LEU A 1 65 ? 13.020 -6.930 6.138 1.00 97.75 65 LEU A N 1
ATOM 445 C CA . LEU A 1 65 ? 11.635 -6.832 5.680 1.00 97.75 65 LEU A CA 1
ATOM 446 C C . LEU A 1 65 ? 11.517 -7.145 4.184 1.00 97.75 65 LEU A C 1
ATOM 448 O O . LEU A 1 65 ? 10.582 -7.830 3.769 1.00 97.75 65 LEU A O 1
ATOM 452 N N . LEU A 1 66 ? 12.467 -6.678 3.375 1.00 97.81 66 LEU A N 1
ATOM 453 C CA . LEU A 1 66 ? 12.490 -6.928 1.939 1.00 97.81 66 LEU A CA 1
ATOM 454 C C . LEU A 1 66 ? 12.678 -8.416 1.619 1.00 97.81 66 LEU A C 1
ATOM 456 O O . LEU A 1 66 ? 12.086 -8.907 0.659 1.00 97.81 66 LEU A O 1
ATOM 460 N N . GLU A 1 67 ? 13.448 -9.150 2.425 1.00 97.50 67 GLU A N 1
ATOM 461 C CA . GLU A 1 67 ? 13.549 -10.611 2.319 1.00 97.50 67 GLU A CA 1
ATOM 462 C C . GLU A 1 67 ? 12.205 -11.293 2.604 1.00 97.50 67 GLU A C 1
ATOM 464 O O . GLU A 1 67 ? 11.748 -12.103 1.795 1.00 97.50 67 GLU A O 1
ATOM 469 N N . ARG A 1 68 ? 11.509 -10.898 3.681 1.00 97.19 68 ARG A N 1
ATOM 470 C CA . ARG A 1 68 ? 10.169 -11.428 4.011 1.00 97.19 68 ARG A CA 1
ATOM 471 C C . ARG A 1 68 ? 9.150 -11.151 2.904 1.00 97.19 68 ARG A C 1
ATOM 473 O O . AR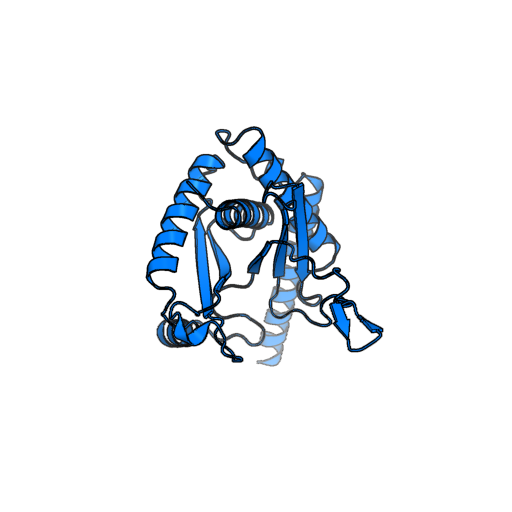G A 1 68 ? 8.372 -12.036 2.539 1.00 97.19 68 ARG A O 1
ATOM 480 N N . VAL A 1 69 ? 9.151 -9.926 2.372 1.00 97.94 69 VAL A N 1
ATOM 481 C CA . VAL A 1 69 ? 8.289 -9.524 1.251 1.00 97.94 69 VAL A CA 1
ATOM 482 C C . VAL A 1 69 ? 8.608 -10.362 0.023 1.00 97.94 69 VAL A C 1
ATOM 484 O O . VAL A 1 69 ? 7.706 -10.944 -0.564 1.00 97.94 69 VAL A O 1
ATOM 487 N N . ARG A 1 70 ? 9.888 -10.504 -0.328 1.00 97.31 70 ARG A N 1
ATOM 488 C CA . ARG A 1 70 ? 10.318 -11.294 -1.483 1.00 97.31 70 ARG A CA 1
ATOM 489 C C . ARG A 1 70 ? 9.836 -12.744 -1.411 1.00 97.31 70 ARG A C 1
ATOM 491 O O . ARG A 1 70 ? 9.352 -13.262 -2.417 1.00 97.31 70 ARG A O 1
ATOM 498 N N . ASP A 1 71 ? 9.972 -13.390 -0.257 1.00 95.94 71 ASP A N 1
ATOM 499 C CA . ASP A 1 71 ? 9.550 -14.783 -0.077 1.00 95.94 71 ASP A CA 1
ATOM 500 C C . ASP A 1 71 ? 8.026 -14.931 -0.185 1.00 95.94 71 ASP A C 1
ATOM 502 O O . ASP A 1 71 ? 7.529 -15.845 -0.851 1.00 95.94 71 ASP A O 1
ATOM 506 N N . THR A 1 72 ? 7.281 -13.997 0.412 1.00 95.50 72 THR A N 1
ATOM 507 C CA . THR A 1 72 ? 5.812 -13.963 0.347 1.00 95.50 72 THR A CA 1
ATOM 508 C C . THR A 1 72 ? 5.327 -13.737 -1.082 1.00 95.50 72 THR A C 1
ATOM 510 O O . THR A 1 72 ? 4.467 -14.467 -1.578 1.00 95.50 72 THR A O 1
ATOM 513 N N . ASP A 1 73 ? 5.903 -12.755 -1.765 1.00 95.88 73 ASP A N 1
ATOM 514 C CA . ASP A 1 73 ? 5.545 -12.393 -3.128 1.00 95.88 73 ASP A CA 1
ATOM 515 C C . ASP A 1 73 ? 5.825 -13.547 -4.090 1.00 95.88 73 ASP A C 1
ATOM 517 O O . ASP A 1 73 ? 4.978 -13.871 -4.919 1.00 95.88 73 ASP A O 1
ATOM 521 N N . PHE A 1 74 ? 6.968 -14.235 -3.970 1.00 94.56 74 PHE A N 1
ATOM 522 C CA . PHE A 1 74 ? 7.238 -15.410 -4.803 1.00 94.56 74 PHE A CA 1
ATOM 523 C C . PHE A 1 74 ? 6.227 -16.535 -4.588 1.00 94.56 74 PHE A C 1
ATOM 525 O O . PHE A 1 74 ? 5.808 -17.160 -5.566 1.00 94.56 74 PHE A O 1
ATOM 532 N N . ALA A 1 75 ? 5.803 -16.776 -3.346 1.00 93.62 75 ALA A N 1
ATOM 533 C CA . ALA A 1 75 ? 4.738 -17.733 -3.074 1.00 93.62 75 ALA A CA 1
ATOM 534 C C . ALA A 1 75 ? 3.409 -17.296 -3.719 1.00 93.62 75 ALA A C 1
ATOM 536 O O . ALA A 1 75 ? 2.719 -18.124 -4.310 1.00 93.62 75 ALA A O 1
ATOM 537 N N . ALA A 1 76 ? 3.071 -16.004 -3.678 1.00 93.19 76 ALA A N 1
ATOM 538 C CA . ALA A 1 76 ? 1.868 -15.475 -4.319 1.00 93.19 76 ALA A CA 1
ATOM 539 C C . ALA A 1 76 ? 1.922 -15.589 -5.855 1.00 93.19 76 ALA A C 1
ATOM 541 O O . ALA A 1 76 ? 0.974 -16.081 -6.471 1.00 93.19 76 ALA A O 1
ATOM 542 N N . TYR A 1 77 ? 3.043 -15.213 -6.481 1.00 91.62 77 TYR A N 1
ATOM 543 C CA . TYR A 1 77 ? 3.228 -15.305 -7.934 1.00 91.62 77 TYR A CA 1
ATOM 544 C C . TYR A 1 77 ? 3.176 -16.748 -8.448 1.00 91.62 77 TYR A C 1
ATOM 546 O O . TYR A 1 77 ? 2.645 -16.988 -9.533 1.00 91.62 77 TYR A O 1
ATOM 554 N N . ALA A 1 78 ? 3.643 -17.726 -7.664 1.00 92.31 78 ALA A N 1
ATOM 555 C CA . ALA A 1 78 ? 3.515 -19.147 -8.003 1.00 92.31 78 ALA A CA 1
ATOM 556 C C . ALA A 1 78 ? 2.048 -19.610 -8.141 1.00 92.31 78 ALA A C 1
ATOM 558 O O . ALA A 1 78 ? 1.780 -20.631 -8.775 1.00 92.31 78 ALA A O 1
ATOM 559 N N . HIS A 1 79 ? 1.100 -18.849 -7.587 1.00 91.56 79 HIS A N 1
ATOM 560 C CA . HIS A 1 79 ? -0.336 -19.120 -7.625 1.00 91.56 79 HIS A CA 1
ATOM 561 C C . HIS A 1 79 ? -1.142 -18.024 -8.340 1.00 91.56 79 HIS A C 1
ATOM 563 O O . HIS A 1 79 ? -2.364 -17.979 -8.198 1.00 91.56 79 HIS A O 1
ATOM 569 N N . GLN A 1 80 ? -0.500 -17.170 -9.148 1.00 89.81 80 GLN A N 1
ATOM 570 C CA . GLN A 1 80 ? -1.162 -16.016 -9.776 1.00 89.81 80 GLN A CA 1
ATOM 571 C C . GLN A 1 80 ? -2.316 -16.365 -10.730 1.00 89.81 80 GLN A C 1
ATOM 573 O O . GLN A 1 80 ? -3.166 -15.520 -11.007 1.00 89.81 80 GLN A O 1
ATOM 578 N N . GLY A 1 81 ? -2.370 -17.613 -11.205 1.00 88.00 81 GLY A N 1
ATOM 579 C CA . GLY A 1 81 ? -3.463 -18.124 -12.030 1.00 88.00 81 GLY A CA 1
ATOM 580 C C . GLY A 1 81 ? -4.762 -18.402 -11.265 1.00 88.00 81 GLY A C 1
ATOM 581 O O . GLY A 1 81 ? -5.775 -18.679 -11.902 1.00 88.00 81 GLY A O 1
ATOM 582 N N . LEU A 1 82 ? -4.765 -18.350 -9.925 1.00 89.94 82 LEU A N 1
ATOM 583 C CA . LEU A 1 82 ? -5.983 -18.497 -9.125 1.00 89.94 82 LEU A CA 1
ATOM 584 C C . LEU A 1 82 ? -6.803 -17.193 -9.172 1.00 89.94 82 LEU A C 1
ATOM 586 O O . LEU A 1 82 ? -6.317 -16.169 -8.689 1.00 89.94 82 LEU A O 1
ATOM 590 N N . PRO A 1 83 ? -8.045 -17.201 -9.692 1.00 91.88 83 PRO A N 1
ATOM 591 C CA . PRO A 1 83 ? -8.884 -16.007 -9.728 1.00 91.88 83 PRO A CA 1
ATOM 592 C C . PRO A 1 83 ? -9.179 -15.463 -8.327 1.00 91.88 83 PRO A C 1
ATOM 594 O O . PRO A 1 83 ? -9.599 -16.212 -7.441 1.00 91.88 83 PRO A O 1
ATOM 597 N N . PHE A 1 84 ? -9.033 -14.148 -8.152 1.00 93.44 84 PHE A N 1
ATOM 598 C CA . PHE A 1 84 ? -9.327 -13.461 -6.892 1.00 93.44 84 PHE A CA 1
ATOM 599 C C . PHE A 1 84 ? -10.744 -13.752 -6.367 1.00 93.44 84 PHE A C 1
ATOM 601 O O . PHE A 1 84 ? -10.917 -14.028 -5.181 1.00 93.44 84 PHE A O 1
ATOM 608 N N . ASP A 1 85 ? -11.752 -13.763 -7.243 1.00 91.38 85 ASP A N 1
ATOM 609 C CA . ASP A 1 85 ? -13.144 -14.006 -6.844 1.00 91.38 85 ASP A CA 1
ATOM 610 C C . ASP A 1 85 ? -13.346 -15.400 -6.227 1.00 91.38 85 ASP A C 1
ATOM 612 O O . ASP A 1 85 ? -14.077 -15.540 -5.247 1.00 91.38 85 ASP A O 1
ATOM 616 N N . LEU A 1 86 ? -12.642 -16.420 -6.736 1.00 93.62 86 LEU A N 1
ATOM 617 C CA . LEU A 1 86 ? -12.689 -17.774 -6.174 1.00 93.62 86 LEU A CA 1
ATOM 618 C C . LEU A 1 86 ? -11.994 -17.847 -4.812 1.00 93.62 86 LEU A C 1
ATOM 620 O O . LEU A 1 86 ? -12.442 -18.581 -3.931 1.00 93.62 86 LEU A O 1
ATOM 624 N N . LEU A 1 87 ? -10.924 -17.072 -4.611 1.00 93.31 87 LEU A N 1
ATOM 625 C CA . LEU A 1 87 ? -10.276 -16.958 -3.305 1.00 93.31 87 LEU A CA 1
ATOM 626 C C . LEU A 1 87 ? -11.225 -16.323 -2.277 1.00 93.31 87 LEU A C 1
ATOM 628 O O . LEU A 1 87 ? -11.351 -16.830 -1.163 1.00 93.31 87 LEU A O 1
ATOM 632 N N . VAL A 1 88 ? -11.923 -15.247 -2.655 1.00 94.12 88 VAL A N 1
ATOM 633 C CA . VAL A 1 88 ? -12.928 -14.593 -1.802 1.00 94.12 88 VAL A CA 1
ATOM 634 C C . VAL A 1 88 ? -14.084 -15.541 -1.489 1.00 94.12 88 VAL A C 1
ATOM 636 O O . VAL A 1 88 ? -14.505 -15.621 -0.335 1.00 94.12 88 VAL A O 1
ATOM 639 N N . GLU A 1 89 ? -14.587 -16.270 -2.487 1.00 93.50 89 GLU A N 1
ATOM 640 C CA . GLU A 1 89 ? -15.647 -17.263 -2.300 1.00 93.50 89 GLU A CA 1
ATOM 641 C C . GLU A 1 89 ? -15.222 -18.356 -1.313 1.00 93.50 89 GLU A C 1
ATOM 643 O O . GLU A 1 89 ? -15.975 -18.684 -0.397 1.00 93.50 89 GLU A O 1
ATOM 648 N N . HIS A 1 90 ? -14.002 -18.877 -1.460 1.00 94.88 90 HIS A N 1
ATOM 649 C CA . HIS A 1 90 ? -13.492 -19.956 -0.621 1.00 94.88 90 HIS A CA 1
ATOM 650 C C . HIS A 1 90 ? -13.220 -19.519 0.824 1.00 94.88 90 HIS A C 1
ATOM 652 O O . HIS A 1 90 ? -13.570 -20.237 1.760 1.00 94.88 90 HIS A O 1
ATOM 658 N N . LEU A 1 91 ? -12.606 -18.347 1.020 1.00 93.88 91 LEU A N 1
ATOM 659 C CA . LEU A 1 91 ? -12.326 -17.806 2.355 1.00 93.88 91 LEU A CA 1
ATOM 660 C C . LEU A 1 9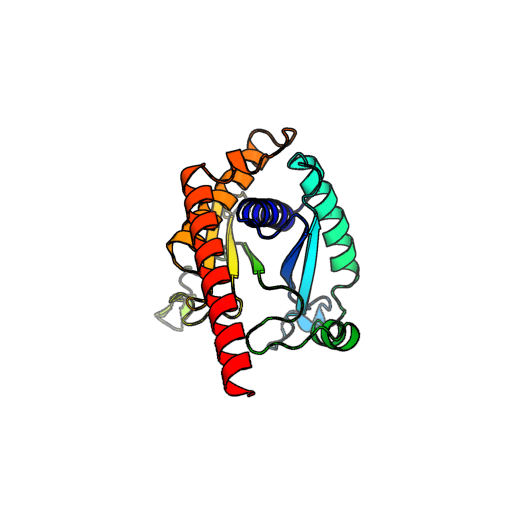1 ? -13.589 -17.291 3.054 1.00 93.88 91 LEU A C 1
ATOM 662 O O . LEU A 1 91 ? -13.626 -17.248 4.282 1.00 93.88 91 LEU A O 1
ATOM 666 N N . ASN A 1 92 ? -14.604 -16.900 2.277 1.00 92.88 92 ASN A N 1
ATOM 667 C CA . ASN A 1 92 ? -15.898 -16.400 2.732 1.00 92.88 92 ASN A CA 1
ATOM 668 C C . ASN A 1 92 ? -15.803 -15.412 3.921 1.00 92.88 92 ASN A C 1
ATOM 670 O O . ASN A 1 92 ? -16.404 -15.655 4.975 1.00 92.88 92 ASN A O 1
ATOM 674 N N . PRO A 1 93 ? -15.037 -14.306 3.794 1.00 92.31 93 PRO A N 1
ATOM 675 C CA . PRO A 1 93 ? -14.905 -13.327 4.867 1.00 92.31 93 PRO A CA 1
ATOM 676 C C . PRO A 1 93 ? -16.251 -12.634 5.155 1.00 92.31 93 PRO A C 1
ATOM 678 O O . PRO A 1 93 ? -17.122 -12.579 4.276 1.00 92.31 93 PRO A O 1
ATOM 681 N N . PRO A 1 94 ? -16.440 -12.063 6.362 1.00 90.44 94 PRO A N 1
ATOM 682 C CA . PRO A 1 94 ? -17.619 -11.265 6.673 1.00 90.44 94 PRO A CA 1
ATOM 683 C C . PRO A 1 94 ? -17.847 -10.176 5.622 1.00 90.44 94 PRO A C 1
ATOM 685 O O . PRO A 1 94 ? -16.947 -9.403 5.298 1.00 90.44 94 PRO A O 1
ATOM 688 N N . ARG A 1 95 ? -19.065 -10.113 5.079 1.00 87.25 95 ARG A N 1
ATOM 689 C CA . ARG A 1 95 ? -19.421 -9.130 4.055 1.00 87.25 95 ARG A CA 1
ATOM 690 C C . ARG A 1 95 ? -19.960 -7.872 4.716 1.00 87.25 95 ARG A C 1
ATOM 692 O O . ARG A 1 95 ? -21.074 -7.879 5.237 1.00 87.25 95 ARG A O 1
ATOM 699 N N . THR A 1 96 ? -19.192 -6.797 4.625 1.00 87.88 96 THR A N 1
ATOM 700 C CA . THR A 1 96 ? -19.608 -5.460 5.051 1.00 87.88 96 THR A CA 1
ATOM 701 C C . THR A 1 96 ? -19.755 -4.579 3.810 1.00 87.88 96 THR A C 1
ATOM 703 O O . THR A 1 96 ? -18.797 -4.463 3.044 1.00 87.88 96 THR A O 1
ATOM 706 N N . PRO A 1 97 ? -20.931 -3.973 3.559 1.00 84.75 97 PRO A N 1
ATOM 707 C CA . PRO A 1 97 ? -21.105 -3.053 2.439 1.00 84.75 97 PRO A CA 1
ATOM 708 C C . PRO A 1 97 ? -20.056 -1.938 2.467 1.00 84.75 97 PRO A C 1
ATOM 710 O O . PRO A 1 97 ? -19.808 -1.352 3.517 1.00 84.75 97 PRO A O 1
ATOM 713 N N . GLY A 1 98 ? -19.451 -1.652 1.315 1.00 83.00 98 GLY A N 1
ATOM 714 C CA . GLY A 1 98 ? -18.415 -0.622 1.196 1.00 83.00 98 GLY A CA 1
ATOM 715 C C . GLY A 1 98 ? -17.023 -1.039 1.680 1.00 83.00 98 GLY A C 1
ATOM 716 O O . GLY A 1 98 ? -16.115 -0.227 1.601 1.00 83.00 98 GLY A O 1
ATOM 717 N N . VAL A 1 99 ? -16.826 -2.283 2.133 1.00 88.69 99 VAL A N 1
ATOM 718 C CA . VAL A 1 99 ? -15.513 -2.795 2.553 1.00 88.69 99 VAL A CA 1
ATOM 719 C C . VAL A 1 99 ? -15.052 -3.891 1.599 1.00 88.69 99 VAL A C 1
ATOM 721 O O . VAL A 1 99 ? -15.777 -4.848 1.321 1.00 88.69 99 VAL A O 1
ATOM 724 N N . HIS A 1 100 ? -13.821 -3.761 1.112 1.00 91.25 100 HIS A N 1
ATOM 725 C CA . HIS A 1 100 ? -13.191 -4.776 0.274 1.00 91.25 100 HIS A CA 1
ATOM 726 C C . HIS A 1 100 ? -12.866 -6.040 1.089 1.00 91.25 100 HIS A C 1
ATOM 728 O O . HIS A 1 100 ? -12.430 -5.930 2.236 1.00 91.25 100 HIS A O 1
ATOM 734 N N . PRO A 1 101 ? -13.053 -7.245 0.519 1.00 91.94 101 PRO A N 1
ATOM 735 C CA . PRO A 1 101 ? -13.143 -8.481 1.298 1.00 91.94 101 PRO A CA 1
ATOM 736 C C . PRO A 1 101 ? -11.826 -8.939 1.936 1.00 91.94 101 PRO A C 1
ATOM 738 O O . PRO A 1 101 ? -11.866 -9.549 3.000 1.00 91.94 101 PRO A O 1
ATOM 741 N N . LEU A 1 102 ? -10.678 -8.689 1.292 1.00 94.75 102 LEU A N 1
ATOM 742 C CA . LEU A 1 102 ? -9.377 -9.241 1.715 1.00 94.75 102 LEU A CA 1
ATOM 743 C C . LEU A 1 102 ? -8.288 -8.186 1.953 1.00 94.75 102 LEU A C 1
ATOM 745 O O . LEU A 1 102 ? -7.333 -8.461 2.672 1.00 94.75 102 LEU A O 1
ATOM 749 N N . PHE A 1 103 ? -8.411 -6.998 1.362 1.00 95.56 103 PHE A N 1
ATOM 750 C CA . PHE A 1 103 ? -7.461 -5.896 1.517 1.00 95.56 103 PHE A CA 1
ATOM 751 C C . PHE A 1 103 ? -8.157 -4.568 1.220 1.00 95.56 103 PHE A C 1
ATOM 753 O O . PHE A 1 103 ? -9.112 -4.540 0.449 1.00 95.56 103 PHE A O 1
ATOM 760 N N . GLN A 1 104 ? -7.666 -3.476 1.801 1.00 95.25 104 GLN A N 1
ATOM 761 C CA . GLN A 1 104 ? -8.216 -2.124 1.612 1.00 95.25 104 GLN A CA 1
ATOM 762 C C . GLN A 1 104 ? -7.245 -1.195 0.870 1.00 95.25 104 GLN A C 1
ATOM 764 O O . GLN A 1 104 ? -7.668 -0.191 0.298 1.00 95.25 104 GLN A O 1
ATOM 769 N N . THR A 1 105 ? -5.960 -1.562 0.836 1.00 97.31 105 THR A N 1
ATOM 770 C CA . THR A 1 105 ? -4.902 -0.802 0.169 1.00 97.31 105 THR A CA 1
ATOM 771 C C . THR A 1 105 ? -4.421 -1.530 -1.080 1.00 97.31 105 THR A C 1
ATOM 773 O O . THR A 1 105 ? -4.003 -2.685 -1.004 1.00 97.31 105 THR A O 1
ATOM 776 N N . MET A 1 106 ? -4.444 -0.844 -2.218 1.00 97.62 106 MET A N 1
ATOM 777 C CA . MET A 1 106 ? -3.883 -1.310 -3.486 1.00 97.62 106 MET A CA 1
ATOM 778 C C . MET A 1 106 ? -2.509 -0.669 -3.725 1.00 97.62 106 MET A C 1
ATOM 780 O O . MET A 1 106 ? -2.330 0.517 -3.458 1.00 97.62 106 MET A O 1
ATOM 784 N N . LEU A 1 107 ? -1.555 -1.426 -4.264 1.00 98.12 107 LEU A N 1
ATOM 785 C CA . LEU A 1 107 ? -0.275 -0.926 -4.765 1.00 98.12 107 LEU A CA 1
ATOM 786 C C . LEU A 1 107 ? -0.165 -1.219 -6.260 1.00 98.12 107 LEU A C 1
ATOM 788 O O . LEU A 1 107 ? -0.241 -2.374 -6.690 1.00 98.12 107 LEU A O 1
ATOM 792 N N . THR A 1 108 ? 0.055 -0.171 -7.048 1.00 96.19 108 THR A N 1
ATOM 793 C CA . THR A 1 108 ? 0.339 -0.282 -8.478 1.00 96.19 108 THR A CA 1
ATOM 794 C C . THR A 1 108 ? 1.704 0.314 -8.787 1.00 96.19 108 THR A C 1
ATOM 796 O O . THR A 1 108 ? 2.101 1.340 -8.234 1.00 96.19 108 THR A O 1
ATOM 799 N N . LEU A 1 109 ? 2.430 -0.351 -9.680 1.00 95.12 109 LEU A N 1
ATOM 800 C CA . LEU A 1 109 ? 3.663 0.151 -10.260 1.00 95.12 109 LEU A CA 1
ATOM 801 C C . LEU A 1 109 ? 3.561 -0.005 -11.769 1.00 95.12 109 LEU A C 1
ATOM 803 O O . LEU A 1 109 ? 3.381 -1.116 -12.269 1.00 95.12 109 LEU A O 1
ATOM 807 N N . VAL A 1 110 ? 3.698 1.102 -12.484 1.00 91.06 110 VAL A N 1
ATOM 808 C CA . VAL A 1 110 ? 3.863 1.097 -13.936 1.00 91.06 110 VAL A CA 1
ATOM 809 C C . VAL A 1 110 ? 5.194 1.743 -14.276 1.00 91.06 110 VAL A C 1
ATOM 811 O O . VAL A 1 110 ? 5.621 2.689 -13.620 1.00 91.06 110 VAL A O 1
ATOM 814 N N . THR A 1 111 ? 5.872 1.241 -15.299 1.00 87.06 111 THR A N 1
ATOM 815 C CA . THR A 1 111 ? 6.955 2.008 -15.912 1.00 87.06 111 THR A CA 1
ATOM 816 C C . THR A 1 111 ? 6.305 3.079 -16.773 1.00 87.06 111 THR A C 1
ATOM 818 O O . THR A 1 111 ? 5.407 2.750 -17.549 1.00 87.06 111 THR A O 1
ATOM 821 N N . ALA A 1 112 ? 6.734 4.333 -16.624 1.00 81.00 112 ALA A N 1
ATOM 822 C CA . ALA A 1 112 ? 6.298 5.441 -17.452 1.00 81.00 112 ALA A CA 1
ATOM 823 C C . ALA A 1 112 ? 6.452 5.031 -18.915 1.00 81.00 112 ALA A C 1
ATOM 825 O O . ALA A 1 112 ? 7.561 4.935 -19.449 1.00 81.00 112 ALA A O 1
ATOM 826 N N . ALA A 1 113 ? 5.327 4.753 -19.561 1.00 67.19 113 ALA A N 1
ATOM 827 C CA . ALA A 1 113 ? 5.307 4.756 -20.997 1.00 67.19 113 ALA A CA 1
ATOM 828 C C . ALA A 1 113 ? 5.472 6.217 -21.438 1.00 67.19 113 ALA A C 1
ATOM 830 O O . ALA A 1 113 ? 5.195 7.149 -20.671 1.00 67.19 113 ALA A O 1
ATOM 831 N N . PRO A 1 114 ? 5.905 6.462 -22.676 1.00 60.50 114 PRO A N 1
ATOM 832 C CA . PRO A 1 114 ? 5.748 7.761 -23.301 1.00 60.50 114 PRO A CA 1
ATOM 833 C C . PRO A 1 114 ? 4.242 8.052 -23.503 1.00 60.50 114 PRO A C 1
ATOM 835 O O . PRO A 1 114 ? 3.787 8.202 -24.626 1.00 60.50 114 PRO A O 1
ATOM 838 N N . ASP A 1 115 ? 3.424 8.079 -22.451 1.00 55.12 115 ASP A N 1
ATOM 839 C CA . ASP A 1 115 ? 1.968 8.265 -22.531 1.00 55.12 115 ASP A CA 1
ATOM 840 C C . ASP A 1 115 ? 1.614 9.712 -22.900 1.00 55.12 115 ASP A C 1
ATOM 842 O O . ASP A 1 115 ? 0.595 9.980 -23.539 1.00 55.12 115 ASP A O 1
ATOM 846 N N . ASP A 1 116 ? 2.536 10.637 -22.621 1.00 55.06 116 ASP A N 1
ATOM 847 C CA . ASP A 1 116 ? 2.538 11.986 -23.178 1.00 55.06 116 ASP A CA 1
ATOM 848 C C . ASP A 1 116 ? 3.091 12.046 -24.604 1.00 55.06 116 ASP A C 1
ATOM 850 O O . ASP A 1 116 ? 3.071 13.122 -25.217 1.00 55.06 116 ASP A O 1
ATOM 854 N N . ALA A 1 117 ? 3.614 10.946 -25.159 1.00 64.25 117 ALA A N 1
ATOM 855 C CA . ALA A 1 117 ? 4.165 10.991 -26.498 1.00 64.25 117 ALA A CA 1
ATOM 856 C C . ALA A 1 117 ? 3.051 11.301 -27.500 1.00 64.25 117 ALA A C 1
ATOM 858 O O . ALA A 1 117 ? 1.994 10.665 -27.509 1.00 64.25 117 ALA A O 1
ATOM 859 N N . PRO A 1 118 ? 3.282 12.294 -28.369 1.00 73.12 118 PRO A N 1
ATOM 860 C CA . PRO A 1 118 ? 2.367 12.571 -29.449 1.00 73.12 118 PRO A CA 1
ATOM 861 C C . PRO A 1 118 ? 2.188 11.321 -30.317 1.00 73.12 118 PRO A C 1
ATOM 863 O O . PRO A 1 118 ? 3.168 10.806 -30.856 1.00 73.12 118 PRO A O 1
ATOM 866 N N . PHE A 1 119 ? 0.951 10.861 -30.494 1.00 81.00 119 PHE A N 1
ATOM 867 C CA . PHE A 1 119 ? 0.637 9.765 -31.409 1.00 81.00 119 PHE A CA 1
ATOM 868 C C . PHE A 1 119 ? 0.008 10.302 -32.703 1.00 81.00 119 PHE A C 1
ATOM 870 O O . PHE A 1 119 ? -0.746 11.282 -32.671 1.00 81.00 119 PHE A O 1
ATOM 877 N N . PRO A 1 120 ? 0.305 9.696 -33.865 1.00 85.44 120 PRO A N 1
ATOM 878 C CA . PRO A 1 120 ? -0.305 10.103 -35.122 1.00 85.44 120 PRO A CA 1
ATOM 879 C C . PRO A 1 120 ? -1.787 9.716 -35.149 1.00 85.44 120 PRO A C 1
ATOM 881 O O . PRO A 1 120 ? -2.164 8.588 -34.838 1.00 85.44 120 PRO A O 1
ATOM 884 N N . PHE A 1 121 ? -2.631 10.647 -35.578 1.00 83.94 121 PHE A N 1
ATOM 885 C CA . PHE A 1 121 ? -4.061 10.445 -35.777 1.00 83.94 121 PHE A CA 1
ATOM 886 C C . PHE A 1 121 ? -4.452 11.002 -37.151 1.00 83.94 121 PHE A C 1
ATOM 888 O O . PHE A 1 121 ? -4.908 12.138 -37.297 1.00 83.94 121 PHE A O 1
ATOM 895 N N . GLY A 1 122 ? -4.180 10.218 -38.198 1.00 86.75 122 GLY A N 1
ATOM 896 C CA . GLY A 1 122 ? -4.269 10.690 -39.581 1.00 86.75 122 GLY A CA 1
ATOM 897 C C . GLY A 1 122 ? -3.238 11.790 -39.861 1.00 86.75 122 GLY A C 1
ATOM 898 O O . GLY A 1 122 ? -2.045 11.571 -39.684 1.00 86.75 122 GLY A O 1
ATOM 899 N N . GLY A 1 123 ? -3.695 12.971 -40.294 1.00 90.88 123 GLY A N 1
ATOM 900 C CA . GLY A 1 123 ? -2.850 14.161 -40.499 1.00 90.88 123 GLY A CA 1
ATOM 901 C C . GLY A 1 123 ? -2.652 15.029 -39.250 1.00 90.88 123 GLY A C 1
ATOM 902 O O . GLY A 1 123 ? -2.111 16.128 -39.355 1.00 90.88 123 GLY A O 1
ATOM 903 N N . LEU A 1 124 ? -3.137 14.576 -38.092 1.00 92.44 124 LEU A N 1
ATOM 904 C CA . LEU A 1 124 ? -3.040 15.271 -36.813 1.00 92.44 124 LEU A CA 1
ATOM 905 C C . LEU A 1 124 ? -2.148 14.500 -35.845 1.00 92.44 124 LEU A C 1
ATOM 907 O O . LEU A 1 124 ? -1.840 13.324 -36.038 1.00 92.44 124 LEU A O 1
ATOM 911 N N . THR A 1 125 ? -1.806 15.174 -34.758 1.00 89.25 125 THR A N 1
ATOM 912 C CA . THR A 1 125 ? -1.069 14.603 -33.641 1.00 89.25 125 THR A CA 1
ATOM 913 C C . THR A 1 125 ? -1.935 14.684 -32.389 1.00 89.25 125 THR A C 1
ATOM 915 O O . THR A 1 125 ? -2.358 15.775 -32.006 1.00 89.25 125 THR A O 1
ATOM 918 N N . GLY A 1 126 ? -2.216 13.538 -31.771 1.00 85.12 126 GLY A N 1
ATOM 919 C CA . GLY A 1 126 ? -2.964 13.423 -30.520 1.00 85.12 126 GLY A CA 1
ATOM 920 C C . GLY A 1 126 ? -2.044 13.236 -29.315 1.00 85.12 126 GLY A C 1
ATOM 921 O O . GLY A 1 126 ? -0.900 12.817 -29.461 1.00 85.12 126 GLY A O 1
ATOM 922 N N . ARG A 1 127 ? -2.550 13.543 -28.120 1.00 81.81 127 ARG A N 1
ATOM 923 C CA . ARG A 1 127 ? -1.958 13.161 -26.829 1.00 81.81 127 ARG A CA 1
ATOM 924 C C . ARG A 1 127 ? -3.079 12.694 -25.917 1.00 81.81 127 ARG A C 1
ATOM 926 O O . ARG A 1 127 ? -4.180 13.248 -25.984 1.00 81.81 127 ARG 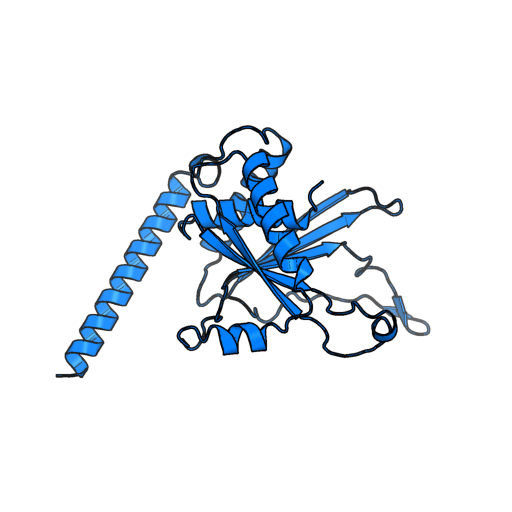A O 1
ATOM 933 N N . PHE A 1 128 ? -2.814 11.698 -25.083 1.00 73.12 128 PHE A N 1
ATOM 934 C CA . PHE A 1 128 ? -3.760 11.328 -24.041 1.00 73.12 128 PHE A CA 1
ATOM 935 C C . PHE A 1 128 ? -3.689 12.371 -22.929 1.00 73.12 128 PHE A C 1
ATOM 937 O O . PHE A 1 128 ? -2.616 12.676 -22.425 1.00 73.12 128 PHE A O 1
ATOM 944 N N . ARG A 1 129 ? -4.833 12.956 -22.563 1.00 68.81 129 ARG A N 1
ATOM 945 C CA . ARG A 1 129 ? -4.932 13.765 -21.349 1.00 68.81 129 ARG A CA 1
ATOM 946 C C . ARG A 1 129 ? -5.475 12.863 -20.255 1.00 68.81 129 ARG A C 1
ATOM 948 O O . ARG A 1 129 ? -6.655 12.520 -20.283 1.00 68.81 129 ARG A O 1
ATOM 955 N N . ALA A 1 130 ? -4.621 12.468 -19.321 1.00 65.38 130 ALA A N 1
ATOM 956 C CA . ALA A 1 130 ? -5.081 11.837 -18.098 1.00 65.38 130 ALA A CA 1
ATOM 957 C C . ALA A 1 130 ? -5.659 12.934 -17.194 1.00 65.38 130 ALA A C 1
ATOM 959 O O . ALA A 1 130 ? -4.940 13.590 -16.444 1.00 65.38 130 ALA A O 1
ATOM 960 N N . ASP A 1 131 ? -6.965 13.175 -17.292 1.00 64.06 131 ASP A N 1
ATOM 961 C CA . ASP A 1 131 ? -7.669 13.777 -16.165 1.00 64.06 131 ASP A CA 1
ATOM 962 C C . ASP A 1 131 ? -7.605 12.732 -15.044 1.00 64.06 131 ASP A C 1
ATOM 964 O O . ASP A 1 131 ? -7.986 11.581 -15.268 1.00 64.06 131 ASP A O 1
ATOM 968 N N . GLY A 1 13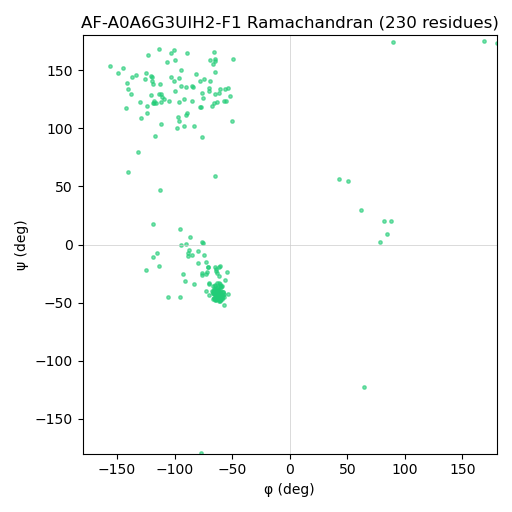2 ? -7.033 13.092 -13.889 1.00 62.81 132 GLY A N 1
ATOM 969 C CA . GLY A 1 132 ? -6.889 12.175 -12.753 1.00 62.81 132 GLY A CA 1
ATOM 970 C C . GLY A 1 132 ? -8.206 11.456 -12.420 1.00 62.81 132 GLY A C 1
ATOM 971 O O . GLY A 1 132 ? -9.283 11.918 -12.812 1.00 62.81 132 GLY A O 1
ATOM 972 N N . PRO A 1 133 ? -8.154 10.316 -11.713 1.00 64.69 133 PRO A N 1
ATOM 973 C CA . PRO A 1 133 ? -9.310 9.444 -11.554 1.00 64.69 133 PRO A CA 1
ATOM 974 C C . PRO A 1 133 ? -10.506 10.213 -10.981 1.00 64.69 133 PRO A C 1
ATOM 976 O O . PRO A 1 133 ? -10.439 10.800 -9.903 1.00 64.69 133 PRO A O 1
ATOM 979 N N . ALA A 1 134 ? -11.635 10.188 -11.695 1.00 67.81 134 ALA A N 1
ATOM 980 C CA . ALA A 1 134 ? -12.877 10.803 -11.221 1.00 67.81 134 ALA A CA 1
ATOM 981 C C . ALA A 1 134 ? -13.434 10.103 -9.961 1.00 67.81 134 ALA A C 1
ATOM 983 O O . ALA A 1 134 ? -14.252 10.673 -9.239 1.00 67.81 134 ALA A O 1
ATOM 984 N N . THR A 1 135 ? -12.999 8.864 -9.711 1.00 79.06 135 THR A N 1
ATOM 985 C CA . THR A 1 135 ? -13.425 7.980 -8.620 1.00 79.06 135 THR A CA 1
ATOM 986 C C . THR A 1 135 ? -12.273 7.063 -8.214 1.00 79.06 135 THR A C 1
ATOM 988 O O . THR A 1 135 ? -11.546 6.608 -9.094 1.00 79.06 135 THR A O 1
ATOM 991 N N . THR A 1 136 ? -12.173 6.694 -6.936 1.00 86.44 136 THR A N 1
ATOM 992 C CA . THR A 1 136 ? -11.303 5.589 -6.496 1.00 86.44 136 THR A CA 1
ATOM 993 C C . THR A 1 136 ? -12.084 4.277 -6.411 1.00 86.44 136 THR A C 1
ATOM 995 O O . THR A 1 136 ? -13.290 4.281 -6.157 1.00 86.44 136 THR A O 1
ATOM 998 N N . LYS A 1 137 ? -11.397 3.151 -6.630 1.00 88.06 137 LYS A N 1
ATOM 999 C CA . LYS A 1 137 ? -11.959 1.803 -6.456 1.00 88.06 137 LYS A CA 1
ATOM 1000 C C . LYS A 1 137 ? -11.711 1.233 -5.066 1.00 88.06 137 LYS A C 1
ATOM 1002 O O . LYS A 1 137 ? -12.487 0.392 -4.652 1.00 88.06 137 LYS A O 1
ATOM 1007 N N . PHE A 1 138 ? -10.664 1.684 -4.380 1.00 93.75 138 PHE A N 1
ATOM 1008 C CA . PHE A 1 138 ? -10.242 1.204 -3.063 1.00 93.75 138 PHE A CA 1
ATOM 1009 C C . PHE A 1 138 ? -10.184 2.365 -2.074 1.00 93.75 138 PHE A C 1
ATOM 1011 O O . PHE A 1 138 ? -10.110 3.527 -2.487 1.00 93.75 138 PHE A O 1
ATOM 1018 N N . ASP A 1 139 ? -10.165 2.052 -0.780 1.00 94.81 139 ASP A N 1
ATOM 1019 C CA . ASP A 1 139 ? -10.022 3.058 0.277 1.00 94.81 139 ASP A CA 1
ATOM 1020 C C . ASP A 1 139 ? -8.737 3.864 0.061 1.00 94.81 139 ASP A C 1
ATOM 1022 O O . ASP A 1 139 ? -8.757 5.094 0.127 1.00 94.81 139 ASP A O 1
ATOM 1026 N N . LEU A 1 140 ? -7.648 3.169 -0.288 1.00 96.06 140 LEU A N 1
ATOM 1027 C CA . LEU A 1 140 ? -6.361 3.749 -0.647 1.00 96.06 140 LEU A CA 1
ATOM 1028 C C . LEU A 1 140 ? -5.722 2.987 -1.817 1.00 96.06 140 LEU A C 1
ATOM 1030 O O . LEU A 1 140 ? -5.636 1.761 -1.804 1.00 96.06 140 LEU A O 1
ATOM 1034 N N . THR A 1 141 ? -5.206 3.711 -2.805 1.00 96.94 141 THR A N 1
ATOM 1035 C CA . THR A 1 141 ? -4.329 3.178 -3.852 1.00 96.94 141 THR A CA 1
ATOM 1036 C C . THR A 1 141 ? -3.026 3.965 -3.858 1.00 96.94 141 THR A C 1
ATOM 1038 O O . THR A 1 141 ? -3.032 5.171 -4.091 1.00 96.94 141 THR A O 1
ATOM 1041 N N . ALA A 1 142 ? -1.909 3.282 -3.614 1.00 97.50 142 ALA A N 1
ATOM 1042 C CA . ALA A 1 142 ? -0.575 3.802 -3.868 1.00 97.50 142 ALA A CA 1
ATOM 1043 C C . ALA A 1 142 ? -0.237 3.576 -5.346 1.00 97.50 142 ALA A C 1
ATOM 1045 O O . ALA A 1 142 ? 0.068 2.456 -5.759 1.00 97.50 142 ALA A O 1
ATOM 1046 N N . ALA A 1 143 ? -0.340 4.639 -6.139 1.00 94.56 143 ALA A N 1
ATOM 1047 C CA . ALA A 1 143 ? -0.064 4.635 -7.565 1.00 94.56 143 ALA A CA 1
ATOM 1048 C C . ALA A 1 143 ? 1.362 5.129 -7.814 1.00 94.56 143 ALA A C 1
ATOM 1050 O O . ALA A 1 143 ? 1.665 6.303 -7.600 1.00 94.56 143 ALA A O 1
ATOM 1051 N N . CYS A 1 144 ? 2.242 4.224 -8.236 1.00 95.94 144 CYS A N 1
ATOM 1052 C CA . CYS A 1 144 ? 3.655 4.516 -8.443 1.00 95.94 144 CYS A CA 1
ATOM 1053 C C . CYS A 1 144 ? 4.012 4.443 -9.929 1.00 95.94 144 CYS A C 1
ATOM 1055 O O . CYS A 1 144 ? 3.596 3.520 -10.637 1.00 95.94 144 CYS A O 1
ATOM 1057 N N . VAL A 1 145 ? 4.822 5.393 -10.391 1.00 93.81 145 VAL A N 1
ATOM 1058 C CA . VAL A 1 145 ? 5.305 5.446 -11.776 1.00 93.81 145 VAL A CA 1
ATOM 1059 C C . VAL A 1 145 ? 6.828 5.476 -11.778 1.00 93.81 145 VAL A C 1
ATOM 1061 O O . VAL A 1 145 ? 7.435 6.439 -11.317 1.00 93.81 145 VAL A O 1
ATOM 1064 N N . GLU A 1 146 ? 7.458 4.417 -12.286 1.00 93.81 146 GLU A N 1
ATOM 1065 C CA . GLU A 1 146 ? 8.910 4.356 -12.468 1.00 93.81 146 GLU A CA 1
ATOM 1066 C C . GLU A 1 146 ? 9.295 4.997 -13.802 1.00 93.81 146 GLU A C 1
ATOM 1068 O O . GLU A 1 146 ? 8.846 4.560 -14.860 1.00 93.81 146 GLU A O 1
ATOM 1073 N N . HIS A 1 147 ? 10.174 5.992 -13.772 1.00 90.94 147 HIS A N 1
ATOM 1074 C CA . HIS A 1 147 ? 10.684 6.643 -14.974 1.00 90.94 147 HIS A CA 1
ATOM 1075 C C . HIS A 1 147 ? 12.000 6.019 -15.412 1.00 90.94 147 HIS A C 1
ATOM 1077 O O . HIS A 1 147 ? 12.893 5.771 -14.595 1.00 90.94 147 HIS A O 1
ATOM 1083 N N . ARG A 1 148 ? 12.125 5.784 -16.719 1.00 89.56 148 ARG A N 1
ATOM 1084 C CA . ARG A 1 148 ? 13.343 5.278 -17.355 1.00 89.56 148 ARG A CA 1
ATOM 1085 C C . ARG A 1 148 ? 13.670 6.095 -18.598 1.00 89.56 148 ARG A C 1
ATOM 1087 O O . ARG A 1 148 ? 12.766 6.573 -19.280 1.00 89.56 148 ARG A O 1
ATOM 1094 N N . ASP A 1 149 ? 14.955 6.273 -18.880 1.00 87.88 149 ASP A N 1
ATOM 1095 C CA . ASP A 1 149 ? 15.402 6.862 -20.143 1.00 87.88 149 ASP A CA 1
ATOM 1096 C C . ASP A 1 149 ? 15.318 5.859 -21.311 1.00 87.88 149 ASP A C 1
ATOM 1098 O O . ASP A 1 149 ? 14.883 4.715 -21.155 1.00 87.88 149 ASP A O 1
ATOM 1102 N N . ALA A 1 150 ? 15.723 6.298 -22.507 1.00 85.00 150 ALA A N 1
ATOM 1103 C CA . ALA A 1 150 ? 15.675 5.485 -23.724 1.00 85.00 150 ALA A CA 1
ATOM 1104 C C . ALA A 1 150 ? 16.563 4.227 -23.666 1.00 85.00 150 ALA A C 1
ATOM 1106 O O . ALA A 1 150 ? 16.269 3.251 -24.355 1.00 85.00 150 ALA A O 1
ATOM 1107 N N . ASP A 1 151 ? 17.609 4.239 -22.838 1.00 88.12 151 ASP A N 1
ATOM 1108 C CA . ASP A 1 151 ? 18.521 3.111 -22.636 1.00 88.12 151 ASP A CA 1
ATOM 1109 C C . ASP A 1 151 ? 18.048 2.193 -21.490 1.00 88.12 151 ASP A C 1
ATOM 1111 O O . ASP A 1 151 ? 18.673 1.174 -21.188 1.00 88.12 151 ASP A O 1
ATOM 1115 N N . GLY A 1 152 ? 16.913 2.526 -20.863 1.00 85.06 152 GLY A N 1
ATOM 1116 C CA . GLY A 1 152 ? 16.317 1.785 -19.759 1.00 85.06 152 GLY A CA 1
ATOM 1117 C C . GLY A 1 152 ? 16.896 2.138 -18.387 1.00 85.06 152 GLY A C 1
ATOM 1118 O O . GLY A 1 152 ? 16.566 1.457 -17.410 1.00 85.06 152 GLY A O 1
ATOM 1119 N N . THR A 1 153 ? 17.724 3.178 -18.275 1.00 90.50 153 THR A N 1
ATOM 1120 C CA . THR A 1 153 ? 18.289 3.644 -17.001 1.00 90.50 153 THR A CA 1
ATOM 1121 C C . THR A 1 153 ? 17.193 4.287 -16.150 1.00 90.50 153 THR A C 1
ATOM 1123 O O . THR A 1 153 ? 16.463 5.132 -16.665 1.00 90.50 153 THR A O 1
ATOM 1126 N N . PRO A 1 154 ? 17.058 3.943 -14.855 1.00 91.19 154 PRO A N 1
ATOM 1127 C CA . PRO A 1 154 ? 16.109 4.610 -13.964 1.00 91.19 154 PRO A CA 1
ATOM 1128 C C . PRO A 1 154 ? 16.415 6.108 -13.822 1.00 91.19 154 PRO A C 1
ATOM 1130 O O . PRO A 1 154 ? 17.550 6.480 -13.527 1.00 91.19 154 PRO A O 1
ATOM 1133 N N . THR A 1 155 ? 15.406 6.962 -13.991 1.00 92.88 155 THR A N 1
ATOM 1134 C CA . THR A 1 155 ? 15.530 8.431 -13.900 1.00 92.88 155 THR A CA 1
ATOM 1135 C C . THR A 1 155 ? 14.680 9.050 -12.796 1.00 92.88 155 THR A C 1
ATOM 1137 O O . THR A 1 155 ? 14.871 10.219 -12.463 1.00 92.88 155 THR A O 1
ATOM 1140 N N . GLY A 1 156 ? 13.770 8.286 -12.193 1.00 92.38 156 GLY A N 1
ATOM 1141 C CA . GLY A 1 156 ? 12.936 8.771 -11.103 1.00 92.38 156 GLY A CA 1
ATOM 1142 C C . GLY A 1 156 ? 11.794 7.827 -10.761 1.00 92.38 156 GLY A C 1
ATOM 1143 O O . GLY A 1 156 ? 11.571 6.817 -11.428 1.00 92.38 156 GLY A O 1
ATOM 1144 N N . LEU A 1 157 ? 11.072 8.179 -9.704 1.00 94.44 157 LEU A N 1
ATOM 1145 C CA . LEU A 1 157 ? 9.897 7.467 -9.229 1.00 94.44 157 LEU A CA 1
ATOM 1146 C C . LEU A 1 157 ? 8.883 8.504 -8.749 1.00 94.44 157 LEU A C 1
ATOM 1148 O O . LEU A 1 157 ? 9.167 9.234 -7.800 1.00 94.44 157 LEU A O 1
ATOM 1152 N N . ASP A 1 158 ? 7.720 8.555 -9.390 1.00 94.62 158 ASP A N 1
ATOM 1153 C CA . ASP A 1 158 ? 6.597 9.344 -8.896 1.00 94.62 158 ASP A CA 1
ATOM 1154 C C . ASP A 1 158 ? 5.737 8.482 -7.976 1.00 94.62 158 ASP A C 1
ATOM 1156 O O . ASP A 1 158 ? 5.428 7.328 -8.286 1.00 94.62 158 ASP A O 1
ATOM 1160 N N . LEU A 1 159 ? 5.339 9.063 -6.846 1.00 95.81 159 LEU A N 1
ATOM 1161 C CA . LEU A 1 159 ? 4.486 8.433 -5.846 1.00 95.81 159 LEU A CA 1
ATOM 1162 C C . LEU A 1 159 ? 3.194 9.241 -5.721 1.00 95.81 159 LEU A C 1
ATOM 1164 O O . LEU A 1 159 ? 3.224 10.427 -5.389 1.00 95.81 159 LEU A O 1
ATOM 1168 N N . GLY A 1 160 ? 2.057 8.596 -5.960 1.00 93.94 160 GLY A N 1
ATOM 1169 C CA . GLY A 1 160 ? 0.729 9.176 -5.803 1.00 93.94 160 GLY A CA 1
ATOM 1170 C C . GLY A 1 160 ? -0.137 8.343 -4.868 1.00 93.94 160 GLY A C 1
ATOM 1171 O O . GLY A 1 160 ? -0.021 7.120 -4.823 1.00 93.94 160 GLY A O 1
ATOM 1172 N N . LEU A 1 161 ? -1.029 9.007 -4.131 1.00 95.19 161 LEU A N 1
ATOM 1173 C CA . LEU A 1 161 ? -2.087 8.344 -3.373 1.00 95.19 161 LEU A CA 1
ATOM 1174 C C . LEU A 1 161 ? -3.451 8.762 -3.917 1.00 95.19 161 LEU A C 1
ATOM 1176 O O . LEU A 1 161 ? -3.803 9.942 -3.898 1.00 95.19 161 LEU A O 1
ATOM 1180 N N . GLU A 1 162 ? -4.235 7.781 -4.343 1.00 94.38 162 GLU A N 1
ATOM 1181 C CA . GLU A 1 162 ? -5.659 7.931 -4.633 1.00 94.38 162 GLU A CA 1
ATOM 1182 C C . GLU A 1 162 ? -6.437 7.397 -3.430 1.00 94.38 162 GLU A C 1
ATOM 1184 O O . GLU A 1 162 ? -6.124 6.319 -2.928 1.00 94.38 162 GLU A O 1
ATOM 1189 N N . TYR A 1 163 ? -7.426 8.135 -2.927 1.00 94.19 163 TYR A N 1
ATOM 1190 C CA . TYR A 1 163 ? -8.116 7.747 -1.697 1.00 94.19 163 TYR A CA 1
ATOM 1191 C C . TYR A 1 163 ? -9.602 8.095 -1.696 1.00 94.19 163 TYR A C 1
ATOM 1193 O O . TYR A 1 163 ? -10.051 9.051 -2.338 1.00 94.19 163 TYR A O 1
ATOM 1201 N N . ALA A 1 164 ? -10.369 7.302 -0.952 1.00 93.62 164 ALA A N 1
ATOM 1202 C CA . ALA A 1 164 ? -11.798 7.491 -0.765 1.00 93.62 164 ALA A CA 1
ATOM 1203 C C . ALA A 1 164 ? -12.028 8.612 0.258 1.00 93.62 164 ALA A C 1
ATOM 1205 O O . ALA A 1 164 ? -11.582 8.520 1.399 1.00 93.62 164 ALA A O 1
ATOM 1206 N N . ARG A 1 165 ? -12.679 9.710 -0.150 1.00 92.12 165 ARG A N 1
ATOM 1207 C CA . ARG A 1 165 ? -12.815 10.928 0.685 1.00 92.12 165 ARG A CA 1
ATOM 1208 C C . ARG A 1 165 ? -13.791 10.791 1.855 1.00 92.12 165 ARG A C 1
ATOM 1210 O O . ARG A 1 165 ? -13.819 11.637 2.741 1.00 92.12 165 ARG A O 1
ATOM 1217 N N . ASP A 1 166 ? -14.622 9.764 1.820 1.00 89.00 166 ASP A N 1
ATOM 1218 C CA . ASP A 1 166 ? -15.476 9.317 2.915 1.00 89.00 166 ASP A CA 1
ATOM 1219 C C . ASP A 1 166 ? -14.710 8.484 3.957 1.00 89.00 166 ASP A C 1
ATOM 1221 O O . ASP A 1 166 ? -15.186 8.356 5.084 1.00 89.00 166 ASP A O 1
ATOM 1225 N N . VAL A 1 167 ? -13.513 7.985 3.618 1.00 89.00 167 VAL A N 1
ATOM 1226 C CA . VAL A 1 167 ? -12.636 7.212 4.516 1.00 89.00 167 VAL A CA 1
ATOM 1227 C C . VAL A 1 167 ? -11.435 8.037 4.995 1.00 89.00 167 VAL A C 1
ATOM 1229 O O . VAL A 1 167 ? -11.099 8.030 6.180 1.00 89.00 167 VAL A O 1
ATOM 1232 N N . LEU A 1 168 ? -10.783 8.761 4.085 1.00 90.88 168 LEU A N 1
ATOM 1233 C CA . LEU A 1 168 ? -9.529 9.482 4.300 1.00 90.88 168 LEU A CA 1
ATOM 1234 C C . LEU A 1 168 ? -9.678 10.955 3.918 1.00 90.88 168 LEU A C 1
ATOM 1236 O O . LEU A 1 168 ? -10.305 11.297 2.916 1.00 90.88 168 LEU A O 1
ATOM 1240 N N . ASP A 1 169 ? -9.036 11.833 4.685 1.00 91.50 169 ASP A N 1
ATOM 1241 C CA . ASP A 1 169 ? -8.866 13.229 4.294 1.00 91.50 169 ASP A CA 1
ATOM 1242 C C . ASP A 1 169 ? -7.466 13.498 3.733 1.00 91.50 169 ASP A C 1
ATOM 1244 O O . ASP A 1 169 ? -6.535 12.696 3.855 1.00 91.50 169 ASP A O 1
ATOM 1248 N N . GLU A 1 170 ? -7.316 14.665 3.111 1.00 93.44 170 GLU A N 1
ATOM 1249 C CA . GLU A 1 170 ? -6.070 15.061 2.462 1.00 93.44 170 GLU A CA 1
ATOM 1250 C C . GLU A 1 170 ? -4.891 15.145 3.437 1.00 93.44 170 GLU A C 1
ATOM 1252 O O . GLU A 1 170 ? -3.758 14.835 3.069 1.00 93.44 170 GLU A O 1
ATOM 1257 N N . ALA A 1 171 ? -5.139 15.537 4.689 1.00 92.81 171 ALA A N 1
ATOM 1258 C CA . ALA A 1 171 ? -4.092 15.603 5.696 1.00 92.81 171 ALA A CA 1
ATOM 1259 C C . ALA A 1 171 ? -3.547 14.200 5.995 1.00 92.81 171 ALA A C 1
ATOM 1261 O O . ALA A 1 171 ? -2.336 14.003 5.954 1.00 92.81 171 ALA A O 1
ATOM 1262 N N . THR A 1 172 ? -4.418 13.210 6.214 1.00 93.31 172 THR A N 1
ATOM 1263 C CA . THR A 1 172 ? -3.999 11.818 6.422 1.00 93.31 172 THR A CA 1
ATOM 1264 C C . THR A 1 172 ? -3.316 11.238 5.184 1.00 93.31 172 THR A C 1
ATOM 1266 O O . THR A 1 172 ? -2.282 10.587 5.323 1.00 93.31 172 THR A O 1
ATOM 1269 N N . ALA A 1 173 ? -3.813 11.519 3.976 1.00 94.94 173 ALA A N 1
ATOM 1270 C CA . ALA A 1 173 ? -3.155 11.077 2.747 1.00 94.94 173 ALA A CA 1
ATOM 1271 C C . ALA A 1 173 ? -1.729 11.652 2.619 1.00 94.94 173 ALA A C 1
ATOM 1273 O O . ALA A 1 173 ? -0.781 10.914 2.364 1.00 94.94 173 ALA A O 1
ATOM 1274 N N . ARG A 1 174 ? -1.531 12.951 2.877 1.00 95.06 174 ARG A N 1
ATOM 1275 C CA . ARG A 1 174 ? -0.193 13.573 2.845 1.00 95.06 174 ARG A CA 1
ATOM 1276 C C . ARG A 1 174 ? 0.751 12.999 3.902 1.00 95.06 174 ARG A C 1
ATOM 1278 O O . ARG A 1 174 ? 1.932 12.816 3.615 1.00 95.06 174 ARG A O 1
ATOM 1285 N N . LEU A 1 175 ? 0.239 12.688 5.095 1.00 95.62 175 LEU A N 1
ATOM 1286 C CA . LEU A 1 175 ? 1.013 12.022 6.146 1.00 95.62 175 LEU A CA 1
ATOM 1287 C C . LEU A 1 175 ? 1.512 10.646 5.696 1.00 95.62 175 LEU A C 1
ATOM 1289 O O . LEU A 1 175 ? 2.699 10.351 5.840 1.00 95.62 175 LEU A O 1
ATOM 1293 N N . LEU A 1 176 ? 0.628 9.833 5.111 1.00 97.12 176 LEU A N 1
ATOM 1294 C CA . LEU A 1 176 ? 0.976 8.513 4.582 1.00 97.12 176 LEU A CA 1
ATOM 1295 C C . LEU A 1 176 ? 1.992 8.607 3.440 1.00 97.12 176 LEU A C 1
ATOM 1297 O O . LEU A 1 176 ? 2.966 7.859 3.439 1.00 97.12 176 LEU A O 1
ATOM 1301 N N . LEU A 1 177 ? 1.816 9.554 2.514 1.00 97.38 177 LEU A N 1
ATOM 1302 C CA . LEU A 1 177 ? 2.746 9.763 1.401 1.00 97.38 177 LEU A CA 1
ATOM 1303 C C . LEU A 1 177 ? 4.141 10.169 1.897 1.00 97.38 177 LEU A C 1
ATOM 1305 O O . LEU A 1 177 ? 5.139 9.597 1.467 1.00 97.38 177 LEU A O 1
ATOM 1309 N N . GLY A 1 178 ? 4.218 11.100 2.852 1.00 96.94 178 GLY A N 1
ATOM 1310 C CA . GLY A 1 178 ? 5.491 11.488 3.462 1.00 96.94 178 GLY A CA 1
ATOM 1311 C C . GLY A 1 178 ? 6.144 10.345 4.246 1.00 96.94 178 GLY A C 1
ATOM 1312 O O . GLY A 1 178 ? 7.365 10.206 4.238 1.00 96.94 178 GLY A O 1
ATOM 1313 N N . SER A 1 179 ? 5.345 9.500 4.904 1.00 97.69 179 SER A N 1
ATOM 1314 C CA . SER A 1 179 ? 5.842 8.306 5.593 1.00 97.69 179 SER A CA 1
ATOM 1315 C C 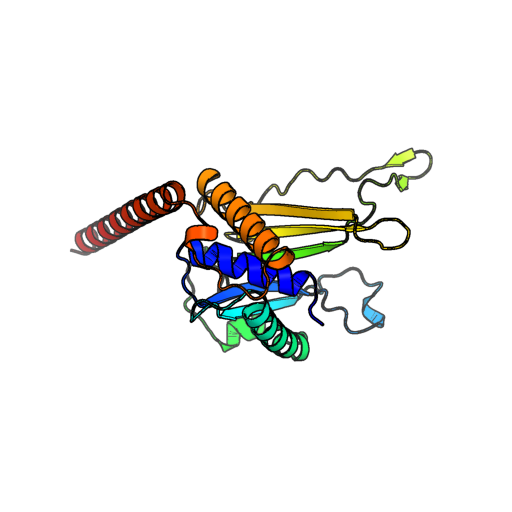. SER A 1 179 ? 6.386 7.259 4.619 1.00 97.69 179 SER A C 1
ATOM 1317 O O . SER A 1 179 ? 7.422 6.658 4.899 1.00 97.69 179 SER A O 1
ATOM 1319 N N . LEU A 1 180 ? 5.722 7.060 3.476 1.00 98.25 180 LEU A N 1
ATOM 1320 C CA . LEU A 1 180 ? 6.190 6.193 2.394 1.00 98.25 180 LEU A CA 1
ATOM 1321 C C . LEU A 1 180 ? 7.527 6.694 1.832 1.00 98.25 180 LEU A C 1
ATOM 1323 O O . LEU A 1 180 ? 8.471 5.917 1.712 1.00 98.25 180 LEU A O 1
ATOM 1327 N N . GLU A 1 181 ? 7.641 7.997 1.557 1.00 97.25 181 GLU A N 1
ATOM 1328 C CA . GLU A 1 181 ? 8.891 8.600 1.083 1.00 97.25 181 GLU A CA 1
ATOM 1329 C C . GLU A 1 181 ? 10.038 8.393 2.085 1.00 97.25 181 GLU A C 1
ATOM 1331 O O . GLU A 1 181 ? 11.135 7.992 1.700 1.00 97.25 181 GLU A O 1
ATOM 1336 N N . ARG A 1 182 ? 9.793 8.611 3.385 1.00 97.06 182 ARG A N 1
ATOM 1337 C CA . ARG A 1 182 ? 10.802 8.392 4.436 1.00 97.06 182 ARG A CA 1
ATOM 1338 C C . ARG A 1 182 ? 11.242 6.933 4.534 1.00 97.06 182 ARG A C 1
ATOM 1340 O O . ARG A 1 182 ? 12.435 6.683 4.688 1.00 97.06 182 ARG A O 1
ATOM 1347 N N . ALA A 1 183 ? 10.319 5.981 4.396 1.00 97.44 183 ALA A N 1
ATOM 1348 C CA . ALA A 1 183 ? 10.662 4.561 4.362 1.00 97.44 183 ALA A CA 1
ATOM 1349 C C . ALA A 1 183 ? 11.544 4.213 3.147 1.00 97.44 183 ALA A C 1
ATOM 1351 O O . ALA A 1 183 ? 12.521 3.482 3.292 1.00 97.44 183 ALA A O 1
ATOM 1352 N N . LEU A 1 184 ? 11.257 4.783 1.970 1.00 97.69 184 LEU A N 1
ATOM 1353 C CA . LEU A 1 184 ? 12.081 4.599 0.767 1.00 97.69 184 LEU A CA 1
ATOM 1354 C C . LEU A 1 184 ? 13.470 5.240 0.899 1.00 97.69 184 LEU A C 1
ATOM 1356 O O . LEU A 1 184 ? 14.453 4.674 0.426 1.00 97.69 184 LEU A O 1
ATOM 1360 N N . ARG A 1 185 ? 13.579 6.393 1.570 1.00 96.56 185 ARG A N 1
ATOM 1361 C CA . ARG A 1 185 ? 14.880 7.007 1.888 1.00 96.56 185 ARG A CA 1
ATOM 1362 C C . ARG A 1 185 ? 15.696 6.126 2.828 1.00 96.56 185 ARG A C 1
ATOM 1364 O O . ARG A 1 185 ? 16.851 5.847 2.528 1.00 96.56 185 ARG A O 1
ATOM 1371 N N . ALA A 1 186 ? 15.080 5.613 3.894 1.00 95.06 186 ALA A N 1
ATOM 1372 C CA . ALA A 1 186 ? 15.737 4.686 4.815 1.00 95.06 186 ALA A CA 1
ATOM 1373 C C . ALA A 1 186 ? 16.239 3.421 4.095 1.00 95.06 186 ALA A C 1
ATOM 1375 O O . ALA A 1 186 ? 17.366 2.993 4.324 1.00 95.06 186 ALA A O 1
ATOM 1376 N N . ALA A 1 187 ? 15.450 2.879 3.161 1.00 95.69 187 ALA A N 1
ATOM 1377 C CA . ALA A 1 187 ? 15.856 1.751 2.324 1.00 95.69 187 ALA A CA 1
ATOM 1378 C C . ALA A 1 187 ? 17.109 2.031 1.477 1.00 95.69 187 ALA A C 1
ATOM 1380 O O . ALA A 1 187 ? 17.913 1.130 1.246 1.00 95.69 187 ALA A O 1
ATOM 1381 N N . ALA A 1 188 ? 17.255 3.261 0.980 1.00 95.62 188 ALA A N 1
ATOM 1382 C CA . ALA A 1 188 ? 18.362 3.654 0.114 1.00 95.62 188 ALA A CA 1
ATOM 1383 C C . ALA A 1 188 ? 19.633 4.030 0.894 1.00 95.62 188 ALA A C 1
ATOM 1385 O O . ALA A 1 188 ? 20.738 3.799 0.406 1.00 95.62 188 ALA A O 1
ATOM 1386 N N . GLU A 1 189 ? 19.479 4.627 2.076 1.00 96.19 189 GLU A N 1
ATOM 1387 C CA . GLU A 1 189 ? 20.582 5.201 2.853 1.00 96.19 189 GLU A CA 1
ATOM 1388 C C . GLU A 1 189 ? 21.129 4.223 3.905 1.00 96.19 189 GLU A C 1
ATOM 1390 O O . GLU A 1 189 ? 22.345 4.061 4.016 1.00 96.19 189 GLU A O 1
ATOM 1395 N N . GLU A 1 190 ? 20.251 3.542 4.649 1.00 94.38 190 GLU A N 1
ATOM 1396 C CA . GLU A 1 190 ? 20.614 2.704 5.801 1.00 94.38 190 GLU A CA 1
ATOM 1397 C C . GLU A 1 190 ? 19.775 1.404 5.853 1.00 94.38 190 GLU A C 1
ATOM 1399 O O . GLU A 1 190 ? 19.046 1.169 6.819 1.00 94.38 190 GLU A O 1
ATOM 1404 N N . PRO A 1 191 ? 19.862 0.514 4.840 1.00 95.50 191 PRO A N 1
ATOM 1405 C CA . PRO A 1 191 ? 18.971 -0.649 4.724 1.00 95.50 191 PRO A CA 1
ATOM 1406 C C . PRO A 1 191 ? 19.097 -1.672 5.864 1.00 95.50 191 PRO A C 1
ATOM 1408 O O . PRO A 1 191 ? 18.159 -2.430 6.104 1.00 95.50 191 PRO A O 1
ATOM 1411 N N . GLU A 1 192 ? 20.237 -1.696 6.557 1.00 97.12 192 GLU A N 1
ATOM 1412 C CA . GLU A 1 192 ? 20.536 -2.609 7.672 1.00 97.12 192 GLU A CA 1
ATOM 1413 C C . GLU A 1 192 ? 20.095 -2.053 9.039 1.00 97.12 192 GLU A C 1
ATOM 1415 O O . GLU A 1 192 ? 20.175 -2.747 10.053 1.00 97.12 192 GLU A O 1
ATOM 1420 N N . ALA A 1 193 ? 19.650 -0.793 9.100 1.00 93.81 193 ALA A N 1
ATOM 1421 C CA . ALA A 1 193 ? 19.189 -0.184 10.340 1.00 93.81 193 ALA A CA 1
ATOM 1422 C C . ALA A 1 193 ? 17.706 -0.519 10.599 1.00 93.81 193 ALA A C 1
ATOM 1424 O O . ALA A 1 193 ? 16.887 -0.417 9.679 1.00 93.81 193 ALA A O 1
ATOM 1425 N N . PRO A 1 194 ? 17.323 -0.868 11.844 1.00 93.81 194 PRO A N 1
ATOM 1426 C CA . PRO A 1 194 ? 15.921 -1.005 12.230 1.00 93.81 194 PRO A CA 1
ATOM 1427 C C . PRO A 1 194 ? 15.128 0.274 11.961 1.00 93.81 194 PRO A C 1
ATOM 1429 O O . PRO A 1 194 ? 15.552 1.371 12.337 1.00 93.81 194 PRO A O 1
ATOM 1432 N N . ILE A 1 195 ? 13.942 0.138 11.365 1.00 92.75 195 ILE A N 1
ATOM 1433 C CA . ILE A 1 195 ? 13.088 1.290 11.061 1.00 92.75 195 ILE A CA 1
ATOM 1434 C C . ILE A 1 195 ? 12.032 1.450 12.150 1.00 92.75 195 ILE A C 1
ATOM 1436 O O . ILE A 1 195 ? 10.995 0.789 12.157 1.00 92.75 195 ILE A O 1
ATOM 1440 N N . ALA A 1 196 ? 12.285 2.381 13.067 1.00 92.56 196 ALA A N 1
ATOM 1441 C CA . ALA A 1 196 ? 11.310 2.759 14.078 1.00 92.56 196 ALA A CA 1
ATOM 1442 C C . ALA A 1 196 ? 10.193 3.624 13.475 1.00 92.56 196 ALA A C 1
ATOM 1444 O O . ALA A 1 196 ? 10.450 4.563 12.719 1.00 92.56 196 ALA A O 1
ATOM 1445 N N . ASP A 1 197 ? 8.957 3.425 13.938 1.00 93.12 197 ASP A N 1
ATOM 1446 C CA . ASP A 1 197 ? 7.800 4.236 13.532 1.00 93.12 197 ASP A CA 1
ATOM 1447 C C . ASP A 1 197 ? 8.022 5.754 13.736 1.00 93.12 197 ASP A C 1
ATOM 1449 O O . ASP A 1 197 ? 7.353 6.575 13.115 1.00 93.12 197 ASP A O 1
ATOM 1453 N N . ALA A 1 198 ? 8.927 6.149 14.645 1.00 91.69 198 ALA A N 1
ATOM 1454 C CA . ALA A 1 198 ? 9.212 7.552 14.966 1.00 91.69 198 ALA A CA 1
ATOM 1455 C C . ALA A 1 198 ? 10.063 8.239 13.892 1.00 91.69 198 ALA A C 1
ATOM 1457 O O . ALA A 1 198 ? 10.013 9.459 13.758 1.00 91.69 198 ALA A O 1
ATOM 1458 N N . ALA A 1 199 ? 10.829 7.455 13.130 1.00 91.94 199 ALA A N 1
ATOM 1459 C CA . ALA A 1 199 ? 11.533 7.931 11.947 1.00 91.94 199 ALA A CA 1
ATOM 1460 C C . ALA A 1 199 ? 10.568 8.108 10.763 1.00 91.94 199 ALA A C 1
ATOM 1462 O O . ALA A 1 199 ? 10.805 8.929 9.880 1.00 91.94 199 ALA A O 1
ATOM 1463 N N . LEU A 1 200 ? 9.459 7.362 10.758 1.00 95.38 200 LEU A N 1
ATOM 1464 C CA . LEU A 1 200 ? 8.471 7.363 9.684 1.00 95.38 200 LEU A CA 1
ATOM 1465 C C . LEU A 1 200 ? 7.354 8.380 9.883 1.00 95.38 200 LEU A C 1
ATOM 1467 O O . LEU A 1 200 ? 6.869 8.926 8.900 1.00 95.38 200 LEU A O 1
ATOM 1471 N N . LEU A 1 201 ? 6.961 8.683 11.117 1.00 94.81 201 LEU A N 1
ATOM 1472 C CA . LEU A 1 201 ? 5.986 9.726 11.435 1.00 94.81 201 LEU A CA 1
ATOM 1473 C C . LEU A 1 201 ? 6.452 10.529 12.646 1.00 94.81 201 LEU A C 1
ATOM 1475 O O . LEU A 1 201 ? 6.773 9.969 13.698 1.00 94.81 201 LEU A O 1
ATOM 1479 N N . GLY A 1 202 ? 6.447 11.854 12.496 1.00 90.38 202 GLY A N 1
ATOM 1480 C CA . GLY A 1 202 ? 6.840 12.768 13.560 1.00 90.38 202 GLY A CA 1
ATOM 1481 C C . GLY A 1 202 ? 5.880 12.729 14.757 1.00 90.38 202 GLY A C 1
ATOM 1482 O O . GLY A 1 202 ? 4.761 12.215 14.661 1.00 90.38 202 GLY A O 1
ATOM 1483 N N . PRO A 1 203 ? 6.282 13.293 15.909 1.00 90.38 203 PRO A N 1
ATOM 1484 C CA . PRO A 1 203 ? 5.452 13.302 17.113 1.00 90.38 203 PRO A CA 1
ATOM 1485 C C . PRO A 1 203 ? 4.118 14.038 16.919 1.00 90.38 203 PRO A C 1
ATOM 1487 O O . PRO A 1 203 ? 3.107 13.609 17.470 1.00 90.38 203 PRO A O 1
ATOM 1490 N N . ASP A 1 204 ? 4.098 15.110 16.126 1.00 90.94 204 ASP A N 1
ATOM 1491 C CA . ASP A 1 204 ? 2.877 15.879 15.857 1.00 90.94 204 ASP A CA 1
ATOM 1492 C C . ASP A 1 204 ? 1.922 15.125 14.925 1.00 90.94 204 ASP A C 1
ATOM 1494 O O . ASP A 1 204 ? 0.719 15.075 15.184 1.00 90.94 204 ASP A O 1
ATOM 1498 N N . ASP A 1 205 ? 2.460 14.456 13.903 1.00 92.94 205 ASP A N 1
ATOM 1499 C CA . ASP A 1 205 ? 1.692 13.609 12.987 1.00 92.94 205 ASP A CA 1
ATOM 1500 C C . ASP A 1 205 ? 1.025 12.453 13.737 1.00 92.94 205 ASP A C 1
ATOM 1502 O O . ASP A 1 205 ? -0.170 12.199 13.580 1.00 92.94 205 ASP A O 1
ATOM 1506 N N . ARG A 1 206 ? 1.785 11.785 14.613 1.00 90.62 206 ARG A N 1
ATOM 1507 C CA . ARG A 1 206 ? 1.280 10.709 15.476 1.00 90.62 206 ARG A CA 1
ATOM 1508 C C . ARG A 1 206 ? 0.175 11.195 16.397 1.00 90.62 206 ARG A C 1
ATOM 1510 O O . ARG A 1 206 ? -0.888 10.587 16.424 1.00 90.62 206 ARG A O 1
ATOM 1517 N N . ARG A 1 207 ? 0.385 12.328 17.073 1.00 91.44 207 ARG A N 1
ATOM 1518 C CA . ARG A 1 207 ? -0.640 12.948 17.922 1.00 91.44 207 ARG A CA 1
ATOM 1519 C C . ARG A 1 207 ? -1.907 13.254 17.122 1.00 91.44 207 ARG A C 1
ATOM 1521 O O . ARG A 1 207 ? -3.001 12.945 17.579 1.00 91.44 207 ARG A O 1
ATOM 1528 N N . SER A 1 208 ? -1.767 13.796 15.910 1.00 91.56 208 SER A N 1
ATOM 1529 C CA . SER A 1 208 ? -2.907 14.068 15.029 1.00 91.56 208 SER A CA 1
ATOM 1530 C C . SER A 1 208 ? -3.681 12.794 14.673 1.00 91.56 208 SER A C 1
ATOM 1532 O O . SER A 1 208 ? -4.915 12.800 14.684 1.00 91.56 208 SER A O 1
ATOM 1534 N N . LEU A 1 209 ? -2.982 11.692 14.378 1.00 92.12 209 LEU A N 1
ATOM 1535 C CA . LEU A 1 209 ? -3.604 10.393 14.114 1.00 92.12 209 LEU A CA 1
ATOM 1536 C C . LEU A 1 209 ? -4.283 9.812 15.359 1.00 92.12 209 LEU A C 1
ATOM 1538 O O . LEU A 1 209 ? -5.407 9.324 15.251 1.00 92.12 209 LEU A O 1
ATOM 1542 N N . ASP A 1 210 ? -3.659 9.907 16.530 1.00 91.62 210 ASP A N 1
ATOM 1543 C CA . ASP A 1 210 ? -4.233 9.432 17.791 1.00 91.62 210 ASP A CA 1
ATOM 1544 C C . ASP A 1 210 ? -5.545 10.168 18.110 1.00 91.62 210 ASP A C 1
ATOM 1546 O O . ASP A 1 210 ? -6.582 9.532 18.308 1.00 91.62 210 ASP A O 1
ATOM 1550 N N . GLU A 1 211 ? -5.553 11.501 18.016 1.00 92.06 211 GLU A N 1
ATOM 1551 C CA . GLU A 1 211 ? -6.761 12.317 18.199 1.00 92.06 211 GLU A CA 1
ATOM 1552 C C . GLU A 1 211 ? -7.873 11.955 17.198 1.00 92.06 211 GLU A C 1
ATOM 1554 O O . GLU A 1 211 ? -9.064 12.001 17.520 1.00 92.06 211 GLU A O 1
ATOM 1559 N N . ARG A 1 212 ? -7.515 11.604 15.954 1.00 90.44 212 ARG A N 1
ATOM 1560 C CA . ARG A 1 212 ? -8.479 11.129 14.944 1.00 90.44 212 ARG A CA 1
ATOM 1561 C C . ARG A 1 212 ? -9.089 9.793 15.357 1.00 90.44 212 ARG A C 1
ATOM 1563 O O . ARG A 1 212 ? -10.310 9.653 15.285 1.00 90.44 212 ARG A O 1
ATOM 1570 N N . ARG A 1 213 ? -8.272 8.839 15.816 1.00 89.88 213 ARG A N 1
ATOM 1571 C CA . ARG A 1 213 ? -8.748 7.524 16.276 1.00 89.88 213 ARG A CA 1
ATOM 1572 C C . ARG A 1 213 ? -9.687 7.661 17.470 1.00 89.88 213 ARG A C 1
ATOM 1574 O O . ARG A 1 213 ? -10.745 7.037 17.474 1.00 89.88 213 ARG A O 1
ATOM 1581 N N . GLU A 1 214 ? -9.361 8.528 18.426 1.00 92.62 214 GLU A N 1
ATOM 1582 C CA . GLU A 1 214 ? -10.231 8.820 19.570 1.00 92.62 214 GLU A CA 1
ATOM 1583 C C . GLU A 1 214 ? -11.601 9.357 19.129 1.00 92.62 214 GLU A C 1
ATOM 1585 O O . GLU A 1 214 ? -12.637 8.896 19.616 1.00 92.62 214 GLU A O 1
ATOM 1590 N N . ARG A 1 215 ? -11.635 10.281 18.157 1.00 90.88 215 ARG A N 1
ATOM 1591 C CA . ARG A 1 215 ? -12.897 10.803 17.603 1.00 90.88 215 ARG A CA 1
ATOM 1592 C C . ARG A 1 215 ? -13.728 9.722 16.917 1.00 90.88 215 ARG A C 1
ATOM 1594 O O . ARG A 1 215 ? -14.940 9.674 17.129 1.00 90.88 215 ARG A O 1
ATOM 1601 N N . VAL A 1 216 ? -13.097 8.863 16.116 1.00 88.12 216 VAL A N 1
ATOM 1602 C CA . VAL A 1 216 ? -13.781 7.753 15.431 1.00 88.12 216 VAL A CA 1
ATOM 1603 C C . VAL A 1 216 ? -14.344 6.757 16.446 1.00 88.12 216 VAL A C 1
ATOM 1605 O O . VAL A 1 216 ? -15.516 6.393 16.355 1.00 88.12 216 VAL A O 1
ATOM 1608 N N . ALA A 1 217 ? -13.563 6.379 17.461 1.00 90.62 217 ALA A N 1
ATOM 1609 C CA . ALA A 1 217 ? -14.014 5.484 18.526 1.00 90.62 217 ALA A CA 1
ATOM 1610 C C . ALA A 1 217 ? -15.203 6.071 19.306 1.00 90.62 217 ALA A C 1
ATOM 1612 O O . ALA A 1 217 ? -16.181 5.372 19.575 1.00 90.62 217 ALA A O 1
ATOM 1613 N N . ALA A 1 218 ? -15.163 7.371 19.617 1.00 92.12 218 ALA A N 1
ATOM 1614 C CA . ALA A 1 218 ? -16.264 8.060 20.283 1.00 92.12 218 ALA A CA 1
ATOM 1615 C C . ALA A 1 218 ? -17.539 8.108 19.421 1.00 92.12 218 ALA A C 1
ATOM 1617 O O . ALA A 1 218 ? -18.641 7.968 19.955 1.00 92.12 218 ALA A O 1
ATOM 1618 N N . LEU A 1 219 ? -17.411 8.291 18.101 1.00 90.44 219 LEU A N 1
ATOM 1619 C CA . LEU A 1 219 ? -18.549 8.262 17.180 1.00 90.44 219 LEU A CA 1
ATOM 1620 C C . LEU A 1 219 ? -19.172 6.863 17.103 1.00 90.44 219 LEU A C 1
ATOM 1622 O O . LEU A 1 219 ? -20.388 6.738 17.236 1.00 90.44 219 LEU A O 1
ATOM 1626 N N . ALA A 1 220 ? -18.349 5.823 16.960 1.00 89.62 220 ALA A N 1
ATOM 1627 C CA . ALA A 1 220 ? -18.812 4.438 16.921 1.00 89.62 220 ALA A CA 1
ATOM 1628 C C . ALA A 1 220 ? -19.537 4.041 18.219 1.00 89.62 220 ALA A C 1
ATOM 1630 O O . ALA A 1 220 ? -20.609 3.438 18.175 1.00 89.62 220 ALA A O 1
ATOM 1631 N N . ALA A 1 221 ? -19.005 4.443 19.380 1.00 91.56 221 ALA A N 1
ATOM 1632 C CA . ALA A 1 221 ? -19.642 4.199 20.674 1.00 91.56 221 ALA A CA 1
ATOM 1633 C C . ALA A 1 221 ? -21.018 4.880 20.793 1.00 91.56 221 ALA A C 1
ATOM 1635 O O . ALA A 1 221 ? -21.958 4.283 21.316 1.00 91.56 221 ALA A O 1
ATOM 1636 N N . ARG A 1 222 ? -21.161 6.110 20.276 1.00 92.56 222 ARG A N 1
ATOM 1637 C CA . ARG A 1 222 ? -22.454 6.818 20.231 1.00 92.56 222 ARG A CA 1
ATOM 1638 C C . ARG A 1 222 ? -23.453 6.114 19.318 1.00 92.56 222 ARG A C 1
ATOM 1640 O O . ARG A 1 222 ? -24.573 5.866 19.740 1.00 92.56 222 ARG A O 1
ATOM 1647 N N . GLN A 1 223 ? -23.032 5.732 18.113 1.00 89.31 223 GLN A N 1
ATOM 1648 C CA . GLN A 1 223 ? -23.888 5.011 17.164 1.00 89.31 223 GLN A CA 1
ATOM 1649 C C . GLN A 1 223 ? -24.379 3.673 17.731 1.00 89.31 223 GLN A C 1
ATOM 1651 O O . GLN A 1 223 ? -25.543 3.321 17.552 1.00 89.31 223 GLN A O 1
ATOM 1656 N N . ALA A 1 224 ? -23.516 2.948 18.448 1.00 89.88 224 ALA A N 1
ATOM 1657 C CA . ALA A 1 224 ? -23.897 1.715 19.127 1.00 89.88 224 ALA A CA 1
ATOM 1658 C C . ALA A 1 224 ? -24.942 1.961 20.231 1.00 89.88 224 ALA A C 1
ATOM 1660 O O . ALA A 1 224 ? -25.929 1.231 20.307 1.00 89.88 224 ALA A O 1
ATOM 1661 N N . ALA A 1 225 ? -24.763 3.008 21.045 1.00 91.12 225 ALA A N 1
ATOM 1662 C CA . ALA A 1 225 ? -25.716 3.374 22.093 1.00 91.12 225 ALA A CA 1
ATOM 1663 C C . ALA A 1 225 ? -27.081 3.805 21.524 1.00 91.12 225 ALA A C 1
ATOM 1665 O O . ALA A 1 225 ? -28.119 3.390 22.040 1.00 91.12 225 ALA A O 1
ATOM 1666 N N . ASP A 1 226 ? -27.088 4.586 20.441 1.00 91.75 226 ASP A N 1
ATOM 1667 C CA . ASP A 1 226 ? -28.315 5.021 19.765 1.00 91.75 226 ASP A CA 1
ATOM 1668 C C . ASP A 1 226 ? -29.071 3.830 19.151 1.00 91.75 226 ASP A C 1
ATOM 1670 O O . ASP A 1 226 ? -30.295 3.740 19.265 1.00 91.75 226 ASP A O 1
ATOM 1674 N N . ALA A 1 227 ? -28.349 2.879 18.547 1.00 89.38 227 ALA A N 1
ATOM 1675 C CA . ALA A 1 227 ? -28.934 1.650 18.015 1.00 89.38 227 ALA A CA 1
ATOM 1676 C C . ALA A 1 227 ? -29.533 0.765 19.123 1.00 89.38 227 ALA A C 1
ATOM 1678 O O . ALA A 1 227 ? -30.618 0.212 18.944 1.00 89.38 227 ALA A O 1
ATOM 1679 N N . GLU A 1 228 ? -28.868 0.657 20.279 1.00 89.62 228 GLU A N 1
ATOM 1680 C CA . GLU A 1 228 ? -29.391 -0.083 21.433 1.00 89.62 228 GLU A CA 1
ATOM 1681 C C . GLU A 1 228 ? -30.642 0.590 22.020 1.00 89.62 228 GLU A C 1
ATOM 1683 O O . GLU A 1 228 ? -31.604 -0.093 22.370 1.00 89.62 228 GLU A O 1
ATOM 1688 N N . ALA A 1 229 ? -30.663 1.923 22.095 1.00 89.25 229 ALA A N 1
ATOM 1689 C CA . ALA A 1 229 ? -31.821 2.678 22.564 1.00 89.25 229 ALA A CA 1
ATOM 1690 C C . ALA A 1 229 ? -33.025 2.553 21.617 1.00 89.25 229 ALA A C 1
ATOM 1692 O O . ALA A 1 229 ? -34.149 2.433 22.091 1.00 89.25 229 ALA A O 1
ATOM 1693 N N . ALA A 1 230 ? -32.801 2.535 20.299 1.00 87.25 230 ALA A N 1
ATOM 1694 C CA . ALA A 1 230 ? -33.853 2.346 19.297 1.00 87.25 230 ALA A CA 1
ATOM 1695 C C . ALA A 1 230 ? -34.430 0.916 19.264 1.00 87.25 230 ALA A C 1
ATOM 1697 O O . ALA A 1 230 ? -35.519 0.707 18.732 1.00 87.25 230 ALA A O 1
ATOM 1698 N N . ALA A 1 231 ? -33.704 -0.066 19.807 1.00 83.69 231 ALA A N 1
ATOM 1699 C CA . ALA A 1 231 ? -34.143 -1.457 19.899 1.00 83.69 231 ALA A CA 1
ATOM 1700 C C . ALA A 1 231 ? -34.970 -1.769 21.167 1.00 83.69 231 ALA A C 1
ATOM 1702 O O . ALA A 1 231 ? -35.437 -2.902 21.311 1.00 83.69 231 ALA A O 1
ATOM 1703 N N . ARG A 1 232 ? -35.131 -0.802 22.083 1.00 73.62 232 ARG A N 1
ATOM 1704 C CA . ARG A 1 232 ? -35.935 -0.905 23.315 1.00 73.62 232 ARG A CA 1
ATOM 1705 C C . ARG A 1 232 ? -37.300 -0.246 23.145 1.00 73.62 232 ARG A C 1
ATOM 1707 O O . ARG A 1 232 ? -38.266 -0.802 23.711 1.00 73.62 232 ARG A O 1
#